Protein AF-0000000067002263 (afdb_homodimer)

Foldseek 3Di:
DDKWKFADDVRQWIKIFDDPDLAWEWEQDPVQCVLVVDRTFTKDKDWPVRMGTDGHAWDWDWDQDPVRFIKIFTAHPPRGHTQWIDTCVVPDGMIMGGLVRTPPSVVRAFHQEYACCCNRDPVDDDRHPYYYVHDDDD/DDKWKFADDVRQWIKIFDDPDLAWEWEQDPVQCVLVVDRTFTKDKDWPVRMGTDGHAWDWDWDQDPVRFIKIFTAHPPRGHTQWIDTCVVPDGMIMGGLVRTPPSVPRAFHQEYACCCNRDPVDDDRHPYYYVHDDDD

Secondary structure (DSSP, 8-state):
--EEEEE-SSSS-EEEEE-SSS--EEE--HHHHHHHSSS-EEEEEEEGGGEEEEES--EEEEEE-TTSSEEEEEE-TTT----EEEEGGG-SSEEEEEGGGBTTGGG--S-SEEESGGGS-TTS---SSEE-SSS---/--EEEEE-SSSS-EEEEE-SSS--EEE--HHHHHHHSSS-EEEEEEEGGGEEEEES--EEEEEE-TTSSEEEEEE-TTT----EEEEGGG-SSEEEEEGGGBTTGGG--S-SEEESGGGS-TTS---SSEE-SSS---

InterPro domains:
  IPR006913 CENP-V/GFA domain [PF04828] (4-118)
  IPR006913 CENP-V/GFA domain [PS51891] (4-117)
  IPR011057 Mss4-like superfamily [SSF51316] (2-129)

Structure (mmCIF, N/CA/C/O backbone):
data_AF-0000000067002263-model_v1
#
loop_
_entity.id
_entity.type
_entity.pdbx_description
1 polymer 'DUF636 domain protein'
#
loop_
_atom_site.group_PDB
_atom_site.id
_atom_site.type_symbol
_atom_site.label_atom_id
_atom_site.label_alt_id
_atom_site.label_comp_id
_atom_site.label_asym_id
_atom_site.label_entity_id
_atom_site.label_seq_id
_atom_site.pdbx_PDB_ins_code
_atom_site.Cartn_x
_atom_site.Cartn_y
_atom_site.Cartn_z
_atom_site.occupancy
_atom_site.B_iso_or_equiv
_atom_site.auth_seq_id
_atom_site.auth_comp_id
_atom_site.auth_asym_id
_atom_site.auth_atom_id
_atom_site.pdbx_PDB_model_num
ATOM 1 N N . MET A 1 1 ? -2.715 -28.016 -1.078 1 88.12 1 MET A N 1
ATOM 2 C CA . MET A 1 1 ? -2.369 -26.641 -0.708 1 88.12 1 MET A CA 1
ATOM 3 C C . MET A 1 1 ? -3.533 -25.953 0.004 1 88.12 1 MET A C 1
ATOM 5 O O . MET A 1 1 ? -4.684 -26.078 -0.418 1 88.12 1 MET A O 1
ATOM 9 N N . PRO A 1 2 ? -3.232 -25.297 1.109 1 93 2 PRO A N 1
ATOM 10 C CA . PRO A 1 2 ? -4.348 -24.641 1.808 1 93 2 PRO A CA 1
ATOM 11 C C . PRO A 1 2 ? -5 -23.531 0.983 1 93 2 PRO A C 1
ATOM 13 O O . PRO A 1 2 ? -4.316 -22.844 0.231 1 93 2 PRO A O 1
ATOM 16 N N . GLU A 1 3 ? -6.266 -23.5 1.069 1 98.06 3 GLU A N 1
ATOM 17 C CA . GLU A 1 3 ? -7.035 -22.453 0.419 1 98.06 3 GLU A CA 1
ATOM 18 C C . GLU A 1 3 ? -7.355 -21.328 1.395 1 98.06 3 GLU A C 1
ATOM 20 O O . GLU A 1 3 ? -7.832 -21.578 2.506 1 98.06 3 GLU A O 1
ATOM 25 N N . TYR A 1 4 ? -7.098 -20.109 0.998 1 98.75 4 TYR A N 1
ATOM 26 C CA . TYR A 1 4 ? -7.371 -18.922 1.806 1 98.75 4 TYR A CA 1
ATOM 27 C C . TYR A 1 4 ? -8.414 -18.047 1.139 1 98.75 4 TYR A C 1
ATOM 29 O O . TYR A 1 4 ? -8.5 -17.984 -0.09 1 98.75 4 TYR A O 1
ATOM 37 N N . LYS A 1 5 ? -9.219 -17.406 1.963 1 98.81 5 LYS A N 1
ATOM 38 C CA . LYS A 1 5 ? -10.172 -16.406 1.494 1 98.81 5 LYS A CA 1
ATOM 39 C C . LYS A 1 5 ? -9.57 -15 1.552 1 98.81 5 LYS A C 1
ATOM 41 O O . LYS A 1 5 ? -8.781 -14.695 2.443 1 98.81 5 LYS A O 1
ATOM 46 N N . GLY A 1 6 ? -9.938 -14.203 0.517 1 98.81 6 GLY A N 1
ATOM 47 C CA . GLY A 1 6 ? -9.555 -12.805 0.502 1 98.81 6 GLY A CA 1
ATOM 48 C C . GLY A 1 6 ? -10.703 -11.883 0.126 1 98.81 6 GLY A C 1
ATOM 49 O O . GLY A 1 6 ? -11.703 -12.32 -0.444 1 98.81 6 GLY A O 1
ATOM 50 N N . HIS A 1 7 ? -10.617 -10.672 0.495 1 98.62 7 HIS A N 1
ATOM 51 C CA . HIS A 1 7 ? -11.57 -9.641 0.115 1 98.62 7 HIS A CA 1
ATOM 52 C C . HIS A 1 7 ? -10.906 -8.266 0.04 1 98.62 7 HIS A C 1
ATOM 54 O O . HIS A 1 7 ? -9.914 -8.016 0.734 1 98.62 7 HIS A O 1
ATOM 60 N N . CYS A 1 8 ? -11.469 -7.402 -0.845 1 98.75 8 CYS A N 1
ATOM 61 C CA . CYS A 1 8 ? -10.984 -6.027 -0.891 1 98.75 8 CYS A CA 1
ATOM 62 C C . CYS A 1 8 ? -11.531 -5.223 0.285 1 98.75 8 CYS A C 1
ATOM 64 O O . CYS A 1 8 ? -12.258 -5.754 1.122 1 98.75 8 CYS A O 1
ATOM 66 N N . HIS A 1 9 ? -11.164 -3.992 0.4 1 98.5 9 HIS A N 1
ATOM 67 C CA . HIS A 1 9 ? -11.547 -3.205 1.568 1 98.5 9 HIS A CA 1
ATOM 68 C C . HIS A 1 9 ? -13.039 -2.922 1.583 1 98.5 9 HIS A C 1
ATOM 70 O O . HIS A 1 9 ? -13.68 -2.973 2.639 1 98.5 9 HIS A O 1
ATOM 76 N N . CYS A 1 10 ? -13.641 -2.574 0.431 1 98.38 10 CYS A N 1
ATOM 77 C CA . CYS A 1 10 ? -15.039 -2.158 0.383 1 98.38 10 CYS A CA 1
ATOM 78 C C . CYS A 1 10 ? -15.969 -3.367 0.351 1 98.38 10 CYS A C 1
ATOM 80 O O . CYS A 1 10 ? -17.188 -3.225 0.469 1 98.38 10 CYS A O 1
ATOM 82 N N . GLY A 1 11 ? -15.391 -4.512 0.117 1 97.94 11 GLY A N 1
ATOM 83 C CA . GLY A 1 11 ? -16.188 -5.73 0.147 1 97.94 11 GLY A CA 1
ATOM 84 C C . GLY A 1 11 ? -16.781 -6.094 -1.202 1 97.94 11 GLY A C 1
ATOM 85 O O . GLY A 1 11 ? -17.391 -7.152 -1.354 1 97.94 11 GLY A O 1
ATOM 86 N N . GLN A 1 12 ? -16.531 -5.34 -2.221 1 98.12 12 GLN A N 1
ATOM 87 C CA . GLN A 1 12 ? -17.109 -5.578 -3.535 1 98.12 12 GLN A CA 1
ATOM 88 C C . GLN A 1 12 ? -16.438 -6.754 -4.234 1 98.12 12 GLN A C 1
ATOM 90 O O . GLN A 1 12 ? -17.016 -7.367 -5.129 1 98.12 12 GLN A O 1
ATOM 95 N N . THR A 1 13 ? -15.242 -7.039 -3.902 1 98.56 13 THR A N 1
ATOM 96 C CA . THR A 1 13 ? -14.484 -8.125 -4.52 1 98.56 13 THR A CA 1
ATOM 97 C C . THR A 1 13 ? -14.047 -9.141 -3.469 1 98.56 13 THR A C 1
ATOM 99 O O . THR A 1 13 ? -13.5 -8.766 -2.426 1 98.56 13 THR A O 1
ATOM 102 N N . THR A 1 14 ? -14.352 -10.414 -3.691 1 98.81 14 THR A N 1
ATOM 103 C CA . THR A 1 14 ? -13.852 -11.516 -2.873 1 98.81 14 THR A CA 1
ATOM 104 C C . THR A 1 14 ? -13.234 -12.602 -3.748 1 98.81 14 THR A C 1
ATOM 106 O O . THR A 1 14 ? -13.586 -12.734 -4.926 1 98.81 14 THR A O 1
ATOM 109 N N . TRP A 1 15 ? -12.281 -13.352 -3.188 1 98.94 15 TRP A N 1
ATOM 110 C CA . TRP A 1 15 ? -11.586 -14.406 -3.926 1 98.94 15 TRP A CA 1
ATOM 111 C C . TRP A 1 15 ? -11.086 -15.492 -2.98 1 98.94 15 TRP A C 1
ATOM 113 O O . TRP A 1 15 ? -11.125 -15.328 -1.76 1 98.94 15 TRP A O 1
ATOM 123 N N . THR A 1 16 ? -10.719 -16.594 -3.547 1 98.88 16 THR A N 1
ATOM 124 C CA . THR A 1 16 ? -9.945 -17.641 -2.871 1 98.88 16 THR A CA 1
ATOM 125 C C . THR A 1 16 ? -8.633 -17.906 -3.605 1 98.88 16 THR A C 1
ATOM 127 O O . THR A 1 16 ? -8.523 -17.641 -4.805 1 98.88 16 THR A O 1
ATOM 130 N N . ALA A 1 17 ? -7.684 -18.328 -2.873 1 98.88 17 ALA A N 1
ATOM 131 C CA . ALA A 1 17 ? -6.379 -18.672 -3.434 1 98.88 17 ALA A CA 1
ATOM 132 C C . ALA A 1 17 ? -5.762 -19.859 -2.701 1 98.88 17 ALA A C 1
ATOM 134 O O . ALA A 1 17 ? -5.828 -19.938 -1.474 1 98.88 17 ALA A O 1
ATOM 135 N N . GLU A 1 18 ? -5.223 -20.75 -3.486 1 98.75 18 GLU A N 1
ATOM 136 C CA . GLU A 1 18 ? -4.41 -21.812 -2.912 1 98.75 18 GLU A CA 1
ATOM 137 C C . GLU A 1 18 ? -2.951 -21.391 -2.775 1 98.75 18 GLU A C 1
ATOM 139 O O . GLU A 1 18 ? -2.322 -20.984 -3.754 1 98.75 18 GLU A O 1
ATOM 144 N N . ILE A 1 19 ? -2.391 -21.469 -1.609 1 98.25 19 ILE A N 1
ATOM 145 C CA . ILE A 1 19 ? -1.081 -20.922 -1.281 1 98.25 19 ILE A CA 1
ATOM 146 C C . ILE A 1 19 ? -0.099 -22.062 -1.007 1 98.25 19 ILE A C 1
ATOM 148 O O . ILE A 1 19 ? -0.323 -22.875 -0.115 1 98.25 19 ILE A O 1
ATOM 152 N N . PRO A 1 20 ? 1.005 -22.109 -1.712 1 95.88 20 PRO A N 1
ATOM 153 C CA . PRO A 1 20 ? 1.943 -23.219 -1.549 1 95.88 20 PRO A CA 1
ATOM 154 C C . PRO A 1 20 ? 2.652 -23.203 -0.196 1 95.88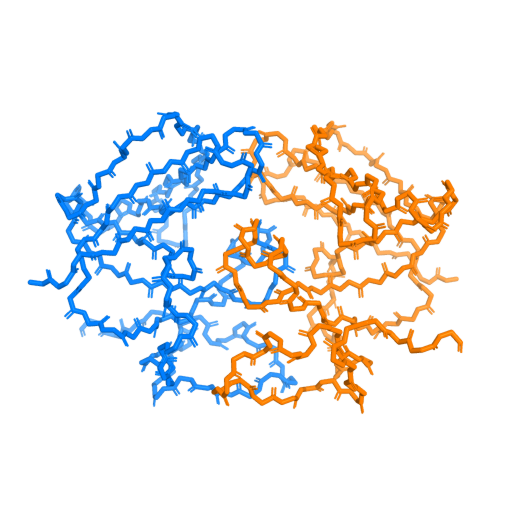 20 PRO A C 1
ATOM 156 O O . PRO A 1 20 ? 2.908 -24.266 0.386 1 95.88 20 PRO A O 1
ATOM 159 N N . GLU A 1 21 ? 3.025 -22.047 0.268 1 95.94 21 GLU A N 1
ATOM 160 C CA . GLU A 1 21 ? 3.727 -21.859 1.536 1 95.94 21 GLU A CA 1
ATOM 161 C C . GLU A 1 21 ? 3.189 -20.656 2.293 1 95.94 21 GLU A C 1
ATOM 163 O O . GLU A 1 21 ? 3.037 -19.562 1.72 1 95.94 21 GLU A O 1
ATOM 168 N N . GLU A 1 22 ? 2.953 -20.859 3.604 1 97.31 22 GLU A N 1
ATOM 169 C CA . GLU A 1 22 ? 2.455 -19.766 4.426 1 97.31 22 GLU A CA 1
ATOM 170 C C . GLU A 1 22 ? 3.58 -18.812 4.809 1 97.31 22 GLU A C 1
ATOM 172 O O . GLU A 1 22 ? 3.898 -18.656 5.992 1 97.31 22 GLU A O 1
ATOM 177 N N . LYS A 1 23 ? 4.121 -18.141 3.828 1 97.88 23 LYS A N 1
ATOM 178 C CA . LYS A 1 23 ? 5.16 -17.125 3.971 1 97.88 23 LYS A CA 1
ATOM 179 C C . LYS A 1 23 ? 4.938 -15.969 3.002 1 97.88 23 LYS A C 1
ATOM 181 O O . LYS A 1 23 ? 4.352 -16.156 1.933 1 97.88 23 LYS A O 1
ATOM 186 N N . HIS A 1 24 ? 5.457 -14.875 3.422 1 98.56 24 HIS A N 1
ATOM 187 C CA . HIS A 1 24 ? 5.41 -13.695 2.564 1 98.56 24 HIS A CA 1
ATOM 188 C C . HIS A 1 24 ? 6.742 -13.477 1.857 1 98.56 24 HIS A C 1
ATOM 190 O O . HIS A 1 24 ? 7.797 -13.859 2.375 1 98.56 24 HIS A O 1
ATOM 196 N N . ILE A 1 25 ? 6.691 -12.938 0.718 1 98.56 25 ILE A N 1
ATOM 197 C CA . ILE A 1 25 ? 7.809 -12.266 0.064 1 98.56 25 ILE A CA 1
ATOM 198 C C . ILE A 1 25 ? 7.547 -10.758 0.012 1 98.56 25 ILE A C 1
ATOM 200 O O . ILE A 1 25 ? 6.527 -10.32 -0.524 1 98.56 25 ILE A O 1
ATOM 204 N N . LEU A 1 26 ? 8.469 -9.945 0.594 1 98.81 26 LEU A N 1
ATOM 205 C CA . LEU A 1 26 ? 8.312 -8.492 0.571 1 98.81 26 LEU A CA 1
ATOM 206 C C . LEU A 1 26 ? 8.922 -7.902 -0.695 1 98.81 26 LEU A C 1
ATOM 208 O O . LEU A 1 26 ? 10.07 -8.203 -1.038 1 98.81 26 LEU A O 1
ATOM 212 N N . CYS A 1 27 ? 8.188 -7.113 -1.385 1 98.69 27 CYS A N 1
ATOM 213 C CA . CYS A 1 27 ? 8.711 -6.402 -2.545 1 98.69 27 CYS A CA 1
ATOM 214 C C . CYS A 1 27 ? 8.828 -4.91 -2.264 1 98.69 27 CYS A C 1
ATOM 216 O O . CYS A 1 27 ? 7.832 -4.246 -1.977 1 98.69 27 CYS A O 1
ATOM 218 N N . HIS A 1 28 ? 10 -4.328 -2.441 1 98.44 28 HIS A N 1
ATOM 219 C CA . HIS A 1 28 ? 10.289 -2.93 -2.137 1 98.44 28 HIS A CA 1
ATOM 220 C C . HIS A 1 28 ? 10.375 -2.096 -3.41 1 98.44 28 HIS A C 1
ATOM 222 O O . HIS A 1 28 ? 10.859 -0.961 -3.385 1 98.44 28 HIS A O 1
ATOM 228 N N . CYS A 1 29 ? 9.922 -2.588 -4.539 1 97.56 29 CYS A N 1
ATOM 229 C CA . CYS A 1 29 ? 10.117 -1.848 -5.781 1 97.56 29 CYS A CA 1
ATOM 230 C C . CYS A 1 29 ? 9.281 -0.571 -5.789 1 97.56 29 CYS A C 1
ATOM 232 O O . CYS A 1 29 ? 8.352 -0.425 -4.992 1 97.56 29 CYS A O 1
ATOM 234 N N . GLY A 1 30 ? 9.602 0.335 -6.684 1 96.81 30 GLY A N 1
ATOM 235 C CA . GLY A 1 30 ? 8.938 1.622 -6.773 1 96.81 30 GLY A CA 1
ATOM 236 C C . GLY A 1 30 ? 7.453 1.503 -7.07 1 96.81 30 GLY A C 1
ATOM 237 O O . GLY A 1 30 ? 6.641 2.242 -6.508 1 96.81 30 GLY A O 1
ATOM 238 N N . ALA A 1 31 ? 7.082 0.617 -7.957 1 97.5 31 ALA A N 1
ATOM 239 C CA . ALA A 1 31 ? 5.672 0.45 -8.305 1 97.5 31 ALA A CA 1
ATOM 240 C C . ALA A 1 31 ? 4.848 0.054 -7.086 1 97.5 31 ALA A C 1
ATOM 242 O O . ALA A 1 31 ? 3.793 0.638 -6.828 1 97.5 31 ALA A O 1
ATOM 243 N N . CYS A 1 32 ? 5.348 -0.931 -6.316 1 97.94 32 CYS A N 1
ATOM 244 C CA . CYS A 1 32 ? 4.641 -1.383 -5.121 1 97.94 32 CYS A CA 1
ATOM 245 C C . CYS A 1 32 ? 4.496 -0.25 -4.113 1 97.94 32 CYS A C 1
ATOM 247 O O . CYS A 1 32 ? 3.447 -0.102 -3.484 1 97.94 32 CYS A O 1
ATOM 249 N N . LYS A 1 33 ? 5.535 0.55 -4.016 1 98.19 33 LYS A N 1
ATOM 250 C CA . LYS A 1 33 ? 5.508 1.661 -3.068 1 98.19 33 LYS A CA 1
ATOM 251 C C . LYS A 1 33 ? 4.527 2.74 -3.512 1 98.19 33 LYS A C 1
ATOM 253 O O . LYS A 1 33 ? 3.689 3.188 -2.725 1 98.19 33 LYS A O 1
ATOM 258 N N . LEU A 1 34 ? 4.574 3.113 -4.762 1 98.25 34 LEU A N 1
ATOM 259 C CA . LEU A 1 34 ? 3.74 4.203 -5.258 1 98.25 34 LEU A CA 1
ATOM 260 C C . LEU A 1 34 ? 2.271 3.793 -5.293 1 98.25 34 LEU A C 1
ATOM 262 O O . LEU A 1 34 ? 1.391 4.605 -5 1 98.25 34 LEU A O 1
ATOM 266 N N . GLN A 1 35 ? 2.01 2.588 -5.645 1 98.31 35 GLN A N 1
ATOM 267 C CA . GLN A 1 35 ? 0.623 2.139 -5.723 1 98.31 35 GLN A CA 1
ATOM 268 C C . GLN A 1 35 ? 0.067 1.838 -4.332 1 98.31 35 GLN A C 1
ATOM 270 O O . GLN A 1 35 ? -1.118 2.057 -4.07 1 98.31 35 GLN A O 1
ATOM 275 N N . GLY A 1 36 ? 0.87 1.41 -3.439 1 98.12 36 GLY A N 1
ATOM 276 C CA . GLY A 1 36 ? 0.392 0.935 -2.15 1 98.12 36 GLY A CA 1
ATOM 277 C C . GLY A 1 36 ? 0.473 1.985 -1.06 1 98.12 36 GLY A C 1
ATOM 278 O O . GLY A 1 36 ? -0.191 1.868 -0.027 1 98.12 36 GLY A O 1
ATOM 279 N N . GLY A 1 37 ? 1.411 2.98 -1.207 1 98.38 37 GLY A N 1
ATOM 280 C CA . GLY A 1 37 ? 1.574 4.027 -0.211 1 98.38 37 GLY A CA 1
ATOM 281 C C . GLY A 1 37 ? 2.445 3.607 0.958 1 98.38 37 GLY A C 1
ATOM 282 O O . GLY A 1 37 ? 2.49 4.293 1.982 1 98.38 37 GLY A O 1
ATOM 283 N N . GLY A 1 38 ? 3.006 2.465 0.917 1 98.38 38 GLY A N 1
ATOM 284 C CA . GLY A 1 38 ? 3.891 1.938 1.943 1 98.38 38 GLY A CA 1
ATOM 285 C C . GLY A 1 38 ? 5.301 1.684 1.442 1 98.38 38 GLY A C 1
ATOM 286 O O . GLY A 1 38 ? 5.723 2.266 0.442 1 98.38 38 GLY A O 1
ATOM 287 N N . GLU A 1 39 ? 6.062 0.909 2.197 1 98.38 39 GLU A N 1
ATOM 288 C CA . GLU A 1 39 ? 7.457 0.691 1.822 1 98.38 39 GLU A CA 1
ATOM 289 C C . GLU A 1 39 ? 7.645 -0.669 1.156 1 98.38 39 GLU A C 1
ATOM 291 O O . GLU A 1 39 ? 8.734 -0.982 0.665 1 98.38 39 GLU A O 1
ATOM 296 N N . PHE A 1 40 ? 6.645 -1.499 1.256 1 98.69 40 PHE A N 1
ATOM 297 C CA . PHE A 1 40 ? 6.672 -2.793 0.585 1 98.69 40 PHE A CA 1
ATOM 298 C C . PHE A 1 40 ? 5.273 -3.395 0.516 1 98.69 40 PHE A C 1
ATOM 300 O O . PHE A 1 40 ? 4.359 -2.936 1.204 1 98.69 40 PHE A O 1
ATOM 307 N N . THR A 1 41 ? 5.082 -4.406 -0.347 1 98.75 41 THR A N 1
ATOM 308 C CA . THR A 1 41 ? 3.898 -5.258 -0.375 1 98.75 41 THR A CA 1
ATOM 309 C C . THR A 1 41 ? 4.246 -6.684 0.049 1 98.75 41 THR A C 1
ATOM 311 O O . THR A 1 41 ? 5.422 -7.059 0.078 1 98.75 41 THR A O 1
ATOM 314 N N . LEU A 1 42 ? 3.281 -7.434 0.467 1 98.81 42 LEU A N 1
ATOM 315 C CA . LEU A 1 42 ? 3.393 -8.844 0.809 1 98.81 42 LEU A CA 1
ATOM 316 C C . LEU A 1 42 ? 2.881 -9.727 -0.33 1 98.81 42 LEU A C 1
ATOM 318 O O . LEU A 1 42 ? 1.732 -9.586 -0.757 1 98.81 42 LEU A O 1
ATOM 322 N N . ASN A 1 43 ? 3.691 -10.711 -0.754 1 98.69 43 ASN A N 1
ATOM 323 C CA . ASN A 1 43 ? 3.377 -11.367 -2.018 1 98.69 43 ASN A CA 1
ATOM 324 C C . ASN A 1 43 ? 3.785 -12.844 -2.002 1 98.69 43 ASN A C 1
ATOM 326 O O . ASN A 1 43 ? 4.555 -13.266 -1.139 1 98.69 43 ASN A O 1
ATOM 330 N N . GLN A 1 44 ? 3.303 -13.594 -2.979 1 98.38 44 GLN A N 1
ATOM 331 C CA . GLN A 1 44 ? 3.785 -14.891 -3.445 1 98.38 44 GLN A CA 1
ATOM 332 C C . GLN A 1 44 ? 3.484 -15.086 -4.93 1 98.38 44 GLN A C 1
ATOM 334 O O . GLN A 1 44 ? 2.512 -14.531 -5.449 1 98.38 44 GLN A O 1
ATOM 339 N N . ILE A 1 45 ? 4.379 -15.758 -5.574 1 98.19 45 ILE A N 1
ATOM 340 C CA . ILE A 1 45 ? 4.082 -16.25 -6.914 1 98.19 45 ILE A CA 1
ATOM 341 C C . ILE A 1 45 ? 3.289 -17.547 -6.82 1 98.19 45 ILE A C 1
ATOM 343 O O . ILE A 1 45 ? 3.688 -18.484 -6.109 1 98.19 45 ILE A O 1
ATOM 347 N N . ILE A 1 46 ? 2.145 -17.625 -7.52 1 98.5 46 ILE A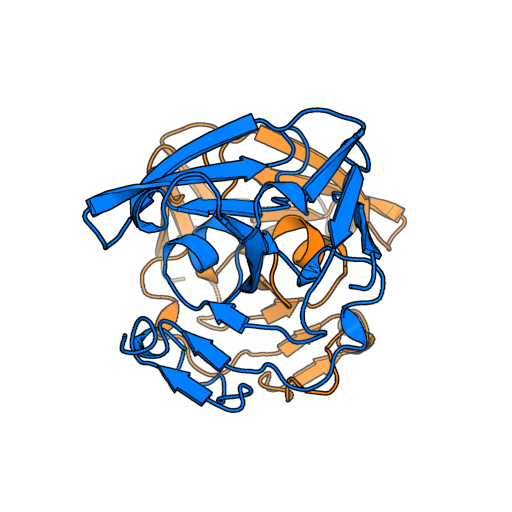 N 1
ATOM 348 C CA . ILE A 1 46 ? 1.344 -18.844 -7.547 1 98.5 46 ILE A CA 1
ATOM 349 C C . ILE A 1 46 ? 0.881 -19.125 -8.977 1 98.5 46 ILE A C 1
ATOM 351 O O . ILE A 1 46 ? 0.85 -18.219 -9.812 1 98.5 46 ILE A O 1
ATOM 355 N N . PRO A 1 47 ? 0.545 -20.406 -9.242 1 98.31 47 PRO A N 1
ATOM 356 C CA . PRO A 1 47 ? -0.149 -20.641 -10.516 1 98.31 47 PRO A CA 1
ATOM 357 C C . PRO A 1 47 ? -1.434 -19.828 -10.648 1 98.31 47 PRO A C 1
ATOM 359 O O . PRO A 1 47 ? -2.189 -19.688 -9.68 1 98.31 47 PRO A O 1
ATOM 362 N N . LYS A 1 48 ? -1.655 -19.281 -11.836 1 98.44 48 LYS A N 1
ATOM 363 C CA . LYS A 1 48 ? -2.875 -18.531 -12.102 1 98.44 48 LYS A CA 1
ATOM 364 C C . LYS A 1 48 ? -4.117 -19.344 -11.781 1 98.44 48 LYS A C 1
ATOM 366 O O . LYS A 1 48 ? -5.121 -18.812 -11.305 1 98.44 48 LYS A O 1
ATOM 371 N N . SER A 1 49 ? -4.086 -20.641 -11.945 1 98.38 49 SER A N 1
ATOM 372 C CA . SER A 1 49 ? -5.211 -21.547 -11.727 1 98.38 49 SER A CA 1
ATOM 373 C C . SER A 1 49 ? -5.551 -21.656 -10.242 1 98.38 49 SER A C 1
ATOM 375 O O . SER A 1 49 ? -6.613 -22.156 -9.883 1 98.38 49 SER A O 1
ATOM 377 N N . ASN A 1 50 ? -4.648 -21.188 -9.344 1 98.75 50 ASN A N 1
ATOM 378 C CA . ASN A 1 50 ? -4.863 -21.266 -7.906 1 98.75 50 ASN A CA 1
ATOM 379 C C . ASN A 1 50 ? -5.699 -20.078 -7.406 1 98.75 50 ASN A C 1
ATOM 381 O O . ASN A 1 50 ? -6.09 -20.047 -6.238 1 98.75 50 ASN A O 1
ATOM 385 N N . PHE A 1 51 ? -5.949 -19.125 -8.234 1 98.88 51 PHE A N 1
ATOM 386 C CA . PHE A 1 51 ? -6.723 -17.938 -7.871 1 98.88 51 PHE A CA 1
ATOM 387 C C . PHE A 1 51 ? -8.133 -18.016 -8.453 1 98.88 51 PHE A C 1
ATOM 389 O O . PHE A 1 51 ? -8.305 -18.297 -9.633 1 98.88 51 PHE A O 1
ATOM 396 N N . 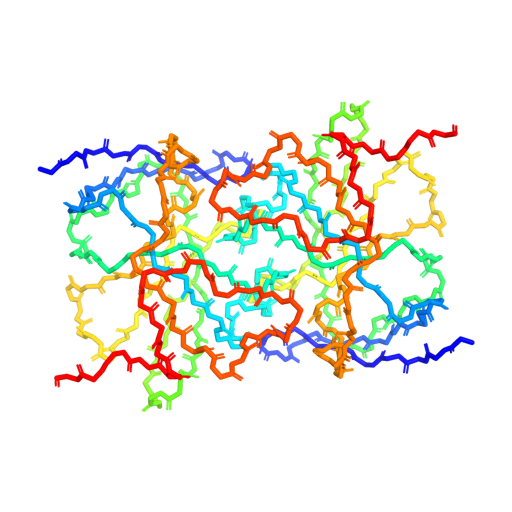HIS A 1 52 ? -9.086 -17.719 -7.629 1 98.81 52 HIS A N 1
ATOM 397 C CA . HIS A 1 52 ? -10.477 -17.719 -8.062 1 98.81 52 HIS A CA 1
ATOM 398 C C . HIS A 1 52 ? -11.219 -16.484 -7.555 1 98.81 52 HIS A C 1
ATOM 400 O O . HIS A 1 52 ? -11.453 -16.344 -6.352 1 98.81 52 HIS A O 1
ATOM 406 N N . LEU A 1 53 ? -11.555 -15.586 -8.445 1 98.75 53 LEU A N 1
ATOM 407 C CA . LEU A 1 53 ? -12.438 -14.477 -8.102 1 98.75 53 LEU A CA 1
ATOM 408 C C . LEU A 1 53 ? -13.852 -14.969 -7.82 1 98.75 53 LEU A C 1
ATOM 410 O O . LEU A 1 53 ? -14.5 -15.547 -8.703 1 98.75 53 LEU A O 1
ATOM 414 N N . THR A 1 54 ? -14.32 -14.758 -6.625 1 98.75 54 THR A N 1
ATOM 415 C CA . THR A 1 54 ? -15.594 -15.359 -6.238 1 98.75 54 THR A CA 1
ATOM 416 C C . THR A 1 54 ? -16.719 -14.32 -6.277 1 98.75 54 THR A C 1
ATOM 418 O O . THR A 1 54 ? -17.891 -14.68 -6.297 1 98.75 54 THR A O 1
ATOM 421 N N . LYS A 1 55 ? -16.422 -13.062 -6.188 1 98.56 55 LYS A N 1
ATOM 422 C CA . LYS A 1 55 ? -17.391 -11.969 -6.266 1 98.56 55 LYS A CA 1
ATOM 423 C C . LYS A 1 55 ? -16.75 -10.719 -6.863 1 98.56 55 LYS A C 1
ATOM 425 O O . LYS A 1 55 ? -15.602 -10.398 -6.566 1 98.56 55 LYS A O 1
ATOM 430 N N . GLY A 1 56 ? -17.562 -9.953 -7.656 1 98.25 56 GLY A N 1
ATOM 431 C CA . GLY A 1 56 ? -17.156 -8.648 -8.141 1 98.25 56 GLY A CA 1
ATOM 432 C C . GLY A 1 56 ? -16.328 -8.711 -9.406 1 98.25 56 GLY A C 1
ATOM 433 O O . GLY A 1 56 ? -16.281 -9.742 -10.07 1 98.25 56 GLY A O 1
ATOM 434 N N . ASP A 1 57 ? -15.812 -7.508 -9.758 1 97.56 57 ASP A N 1
ATOM 435 C CA . ASP A 1 57 ? -14.945 -7.328 -10.93 1 97.56 57 ASP A CA 1
ATOM 436 C C . ASP A 1 57 ? -13.664 -6.59 -10.555 1 97.56 57 ASP A C 1
ATOM 438 O O . ASP A 1 57 ? -13.617 -5.902 -9.523 1 97.56 57 ASP A O 1
ATOM 442 N N . LEU A 1 58 ? -12.688 -6.859 -11.359 1 98.62 58 LEU A N 1
ATOM 443 C CA . LEU A 1 58 ? -11.422 -6.148 -11.195 1 98.62 58 LEU A CA 1
ATOM 444 C C . LEU A 1 58 ? -11.117 -5.289 -12.414 1 98.62 58 LEU A C 1
ATOM 446 O O . LEU A 1 58 ? -11.359 -5.711 -13.547 1 98.62 58 LEU A O 1
ATOM 450 N N . LYS A 1 59 ? -10.719 -4.121 -12.156 1 98.56 59 LYS A N 1
ATOM 451 C CA . LYS A 1 59 ? -10.148 -3.322 -13.234 1 98.56 59 LYS A CA 1
ATOM 452 C C . LYS A 1 59 ? -8.664 -3.621 -13.406 1 98.56 59 LYS A C 1
ATOM 454 O O . LYS A 1 59 ? -8.016 -4.125 -12.492 1 98.56 59 LYS A O 1
ATOM 459 N N . VAL A 1 60 ? -8.156 -3.287 -14.594 1 98.69 60 VAL A N 1
ATOM 460 C CA . VAL A 1 60 ? -6.754 -3.572 -14.875 1 98.69 60 VAL A CA 1
ATOM 461 C C . VAL A 1 60 ? -6.008 -2.268 -15.148 1 98.69 60 VAL A C 1
ATOM 463 O O . VAL A 1 60 ? -6.508 -1.397 -15.867 1 98.69 60 VAL A O 1
ATOM 466 N N . TYR A 1 61 ? -4.945 -2.039 -14.523 1 98.69 61 TYR A N 1
ATOM 467 C CA . TYR A 1 61 ? -3.934 -1.042 -14.852 1 98.69 61 TYR A CA 1
ATOM 468 C C . TYR A 1 61 ? -2.652 -1.707 -15.336 1 98.69 61 TYR A C 1
ATOM 470 O O . TYR A 1 61 ? -2.082 -2.557 -14.648 1 98.69 61 TYR A O 1
ATOM 478 N N . THR A 1 62 ? -2.203 -1.295 -16.531 1 98.62 62 THR A N 1
ATOM 479 C CA . THR A 1 62 ? -1.047 -1.928 -17.156 1 98.62 62 THR A CA 1
ATOM 480 C C . THR A 1 62 ? 0.106 -0.937 -17.281 1 98.62 62 THR A C 1
ATOM 482 O O . THR A 1 62 ? -0.103 0.222 -17.656 1 98.62 62 THR A O 1
ATOM 485 N N . TYR A 1 63 ? 1.298 -1.383 -16.969 1 98.12 63 TYR A N 1
ATOM 486 C CA . TYR A 1 63 ? 2.504 -0.584 -17.156 1 98.12 63 TYR A CA 1
ATOM 487 C C . TYR A 1 63 ? 3.68 -1.46 -17.578 1 98.12 63 TYR A C 1
ATOM 489 O O . TYR A 1 63 ? 3.568 -2.688 -17.594 1 98.12 63 TYR A O 1
ATOM 497 N N . LYS A 1 64 ? 4.824 -0.82 -18 1 96.5 64 LYS A N 1
ATOM 498 C CA . LYS A 1 64 ? 6.051 -1.547 -18.312 1 96.5 64 LYS A CA 1
ATOM 499 C C . LYS A 1 64 ? 6.926 -1.702 -17.062 1 96.5 64 LYS A C 1
ATOM 501 O O . LYS A 1 64 ? 7.281 -0.712 -16.422 1 96.5 64 LYS A O 1
ATOM 506 N N . GLY A 1 65 ? 7.227 -2.939 -16.719 1 92.31 65 GLY A N 1
ATOM 507 C CA . GLY A 1 65 ? 8.102 -3.203 -15.594 1 92.31 65 GLY A CA 1
ATOM 508 C C . GLY A 1 65 ? 9.57 -3.008 -15.914 1 92.31 65 GLY A C 1
ATOM 509 O O . GLY A 1 65 ? 9.922 -2.609 -17.031 1 92.31 65 GLY A O 1
ATOM 510 N N . ASP A 1 66 ? 10.422 -3.258 -14.977 1 84 66 ASP A N 1
ATOM 511 C CA . ASP A 1 66 ? 11.859 -3.084 -15.117 1 84 66 ASP A CA 1
ATOM 512 C C . ASP A 1 66 ? 12.422 -4.012 -16.203 1 84 66 ASP A C 1
ATOM 514 O O . ASP A 1 66 ? 13.453 -3.713 -16.797 1 84 66 ASP A O 1
ATOM 518 N N . SER A 1 67 ? 11.766 -5.133 -16.375 1 83.62 67 SER A N 1
ATOM 519 C CA . SER A 1 67 ? 12.188 -6.098 -17.391 1 83.62 67 SER A CA 1
ATOM 520 C C . SER A 1 67 ? 11.93 -5.574 -18.797 1 83.62 67 SER A C 1
ATOM 522 O O . SER A 1 67 ? 12.43 -6.133 -19.766 1 83.62 67 SER A O 1
ATOM 524 N N . GLY A 1 68 ? 11.148 -4.535 -18.844 1 89.62 68 GLY A N 1
ATOM 525 C CA . GLY A 1 68 ? 10.688 -4.074 -20.141 1 89.62 68 GLY A CA 1
ATOM 526 C C . GLY A 1 68 ? 9.383 -4.727 -20.578 1 89.62 68 GLY A C 1
ATOM 527 O O . GLY A 1 68 ? 8.75 -4.285 -21.547 1 89.62 68 GLY A O 1
ATOM 528 N N . ASN A 1 69 ? 8.977 -5.797 -19.891 1 93.5 69 ASN A N 1
ATOM 529 C CA . ASN A 1 69 ? 7.707 -6.457 -20.172 1 93.5 69 ASN A CA 1
ATOM 530 C C . ASN A 1 69 ? 6.551 -5.789 -19.422 1 93.5 69 ASN A C 1
ATOM 532 O O . ASN A 1 69 ? 6.77 -5.031 -18.484 1 93.5 69 ASN A O 1
ATOM 536 N N . THR A 1 70 ? 5.348 -6.156 -19.828 1 97.31 70 THR A N 1
ATOM 537 C CA . THR A 1 70 ? 4.164 -5.535 -19.25 1 97.31 70 THR A CA 1
ATOM 538 C C . THR A 1 70 ? 3.797 -6.207 -17.922 1 97.31 70 THR A C 1
ATOM 540 O O . THR A 1 70 ? 4.023 -7.406 -17.75 1 97.31 70 THR A O 1
ATOM 543 N N . VAL A 1 71 ? 3.297 -5.406 -17.031 1 98.31 71 VAL A N 1
ATOM 544 C CA . VAL A 1 71 ? 2.697 -5.832 -15.773 1 98.31 71 VAL A CA 1
ATOM 545 C C . VAL A 1 71 ? 1.243 -5.375 -15.711 1 98.31 71 VAL A C 1
ATOM 547 O O . VAL A 1 71 ? 0.95 -4.191 -15.898 1 98.31 71 VAL A O 1
ATOM 550 N N . ASP A 1 72 ? 0.329 -6.305 -15.547 1 98.75 72 ASP A N 1
ATOM 551 C CA . ASP A 1 72 ? -1.082 -5.992 -15.336 1 98.75 72 ASP A CA 1
ATOM 552 C C . ASP A 1 72 ? -1.439 -6.031 -13.852 1 98.75 72 ASP A C 1
ATOM 554 O O . ASP A 1 72 ? -1.348 -7.078 -13.211 1 98.75 72 ASP A O 1
ATOM 558 N N . CYS A 1 73 ? -1.818 -4.902 -13.328 1 98.75 73 CYS A N 1
ATOM 559 C CA . CYS A 1 73 ? -2.307 -4.832 -11.953 1 98.75 73 CYS A CA 1
ATOM 560 C C . CYS A 1 73 ? -3.828 -4.918 -11.914 1 98.75 73 CYS A C 1
ATOM 562 O O . CYS A 1 73 ? -4.516 -4.074 -12.484 1 98.75 73 CYS A O 1
ATOM 564 N N . PHE A 1 74 ? -4.324 -5.938 -11.258 1 98.88 74 PHE A N 1
ATOM 565 C CA . PHE A 1 74 ? -5.762 -6.113 -11.102 1 98.88 74 PHE A CA 1
ATOM 566 C C . PHE A 1 74 ? -6.23 -5.574 -9.75 1 98.88 74 PHE A C 1
ATOM 568 O O . PHE A 1 74 ? -5.707 -5.957 -8.703 1 98.88 74 PHE A O 1
ATOM 575 N N . MET A 1 75 ? -7.219 -4.672 -9.781 1 98.75 75 MET A N 1
ATOM 576 C CA . MET A 1 75 ? -7.594 -3.992 -8.547 1 98.75 75 MET A CA 1
ATOM 577 C C . MET A 1 75 ? -9.102 -3.766 -8.484 1 98.75 75 MET A C 1
ATOM 579 O O . MET A 1 75 ? -9.758 -3.672 -9.523 1 98.75 75 MET A O 1
ATOM 583 N N . CYS A 1 76 ? -9.672 -3.756 -7.297 1 98.75 76 CYS A N 1
ATOM 584 C CA . CYS A 1 76 ? -11.047 -3.311 -7.109 1 98.75 76 CYS A CA 1
ATOM 585 C C . CYS A 1 76 ? -11.242 -1.897 -7.648 1 98.75 76 CYS A C 1
ATOM 587 O O . CYS A 1 76 ? -10.5 -0.981 -7.277 1 98.75 76 CYS A O 1
ATOM 589 N N . PRO A 1 77 ? -12.242 -1.708 -8.523 1 98 77 PRO A N 1
ATOM 590 C CA . PRO A 1 77 ? -12.398 -0.374 -9.102 1 98 77 PRO A CA 1
ATOM 591 C C . PRO A 1 77 ? -12.883 0.658 -8.086 1 98 77 PRO A C 1
ATOM 593 O O . PRO A 1 77 ? -12.789 1.863 -8.336 1 98 77 PRO A O 1
ATOM 596 N N . ASN A 1 78 ? -13.367 0.189 -6.992 1 98.31 78 ASN A N 1
ATOM 597 C CA . ASN A 1 78 ? -13.922 1.115 -6.012 1 98.31 78 ASN A CA 1
ATOM 598 C C . ASN A 1 78 ? -12.891 1.499 -4.953 1 98.31 78 ASN A C 1
ATOM 600 O O . ASN A 1 78 ? -12.586 2.68 -4.781 1 98.31 78 ASN A O 1
ATOM 604 N N . CYS A 1 79 ? -12.281 0.571 -4.289 1 98.62 79 CYS A N 1
ATOM 605 C CA . CYS A 1 79 ? -11.445 0.908 -3.141 1 98.62 79 CYS A CA 1
ATOM 606 C C . CYS A 1 79 ? -9.969 0.798 -3.488 1 98.62 79 CYS A C 1
ATOM 608 O O . CYS A 1 79 ? -9.109 1.163 -2.684 1 98.62 79 CYS A O 1
ATOM 610 N N . GLY A 1 80 ? -9.648 0.287 -4.598 1 98.38 80 GLY A N 1
ATOM 611 C CA . GLY A 1 80 ? -8.273 0.283 -5.07 1 98.38 80 GLY A CA 1
ATOM 612 C C . GLY A 1 80 ? -7.477 -0.915 -4.586 1 98.38 80 GLY A C 1
ATOM 613 O O . GLY A 1 80 ? -6.348 -1.142 -5.031 1 98.38 80 GLY A O 1
ATOM 614 N N . SER A 1 81 ? -8.016 -1.737 -3.615 1 98.75 81 SER A N 1
ATOM 615 C CA . SER A 1 81 ? -7.324 -2.949 -3.189 1 98.75 81 SER A CA 1
ATOM 616 C C . SER A 1 81 ? -6.977 -3.834 -4.383 1 98.75 81 SER A C 1
ATOM 618 O O . SER A 1 81 ? -7.789 -4.008 -5.293 1 98.75 81 SER A O 1
ATOM 620 N N . SER A 1 82 ? -5.797 -4.359 -4.359 1 98.75 82 SER A N 1
ATOM 621 C CA . SER A 1 82 ? -5.305 -5.176 -5.465 1 98.75 82 SER A CA 1
ATOM 622 C C . SER A 1 82 ? -4.965 -6.59 -5 1 98.75 82 SER A C 1
ATOM 624 O O . SER A 1 82 ? -3.953 -6.801 -4.328 1 98.75 82 SER A O 1
ATOM 626 N N . PRO A 1 83 ? -5.777 -7.559 -5.391 1 98.81 83 PRO A N 1
ATOM 627 C CA . PRO A 1 83 ? -5.516 -8.93 -4.949 1 98.81 83 PRO A CA 1
ATOM 628 C C . PRO A 1 83 ? -4.273 -9.531 -5.598 1 98.81 83 PRO A C 1
ATOM 630 O O . PRO A 1 83 ? -3.66 -10.445 -5.035 1 98.81 83 PRO A O 1
ATOM 633 N N . TYR A 1 84 ? -3.957 -9.102 -6.824 1 98.81 84 TYR A N 1
ATOM 634 C CA . TYR A 1 84 ? -2.818 -9.711 -7.504 1 98.81 84 TYR A CA 1
ATOM 635 C C . TYR A 1 84 ? -2.408 -8.883 -8.719 1 98.81 84 TYR A C 1
ATOM 637 O O . TYR A 1 84 ? -3.117 -7.957 -9.117 1 98.81 84 TYR A O 1
ATOM 645 N N . HIS A 1 85 ? -1.264 -9.148 -9.211 1 98.69 85 HIS A N 1
ATOM 646 C CA . HIS A 1 85 ? -0.841 -8.664 -10.516 1 98.69 85 HIS A CA 1
ATOM 647 C C . HIS A 1 85 ? -0.19 -9.773 -11.336 1 98.69 85 HIS A C 1
ATOM 649 O O . HIS A 1 85 ? 0.141 -10.828 -10.805 1 98.69 85 HIS A O 1
ATOM 655 N N . HIS A 1 86 ? -0.188 -9.57 -12.656 1 98.56 86 HIS A N 1
ATOM 656 C CA . HIS A 1 86 ? 0.411 -10.5 -13.609 1 98.56 86 HIS A CA 1
ATOM 657 C C . HIS A 1 86 ? 1.612 -9.867 -14.305 1 98.56 86 HIS A C 1
ATOM 659 O O . HIS A 1 86 ? 1.471 -8.883 -15.031 1 98.56 86 HIS A O 1
ATOM 665 N N . GLN A 1 87 ? 2.758 -10.422 -14.031 1 97.44 87 GLN A N 1
ATOM 666 C CA . GLN A 1 87 ? 3.971 -10.055 -14.758 1 97.44 87 GLN A CA 1
ATOM 667 C C . GLN A 1 87 ? 4.172 -10.938 -15.977 1 97.44 87 GLN A C 1
ATOM 669 O O . GLN A 1 87 ? 4.5 -12.117 -15.852 1 97.44 87 GLN A O 1
ATOM 674 N N . HIS A 1 88 ? 4.121 -10.391 -17.094 1 96.81 88 HIS A N 1
ATOM 675 C CA . HIS A 1 88 ? 4.133 -11.18 -18.328 1 96.81 88 HIS A CA 1
ATOM 676 C C . HIS A 1 88 ? 5.48 -11.859 -18.531 1 96.81 88 HIS A C 1
ATOM 678 O O . HIS A 1 88 ? 5.562 -12.891 -19.203 1 96.81 88 HIS A O 1
ATOM 684 N N . VAL A 1 89 ? 6.559 -11.297 -17.938 1 94.5 89 VAL A N 1
ATOM 685 C CA . VAL A 1 89 ? 7.887 -11.891 -18.047 1 94.5 89 VAL A CA 1
ATOM 686 C C . VAL A 1 89 ? 7.875 -13.289 -17.438 1 94.5 89 VAL A C 1
ATOM 688 O O . VAL A 1 89 ? 8.711 -14.133 -17.766 1 94.5 89 VAL A O 1
ATOM 691 N N . MET A 1 90 ? 6.914 -13.633 -16.641 1 94.69 90 MET A N 1
ATOM 692 C CA . MET A 1 90 ? 6.863 -14.914 -15.945 1 94.69 90 MET A CA 1
ATOM 693 C C . MET A 1 90 ? 6.012 -15.922 -16.719 1 94.69 90 MET A C 1
ATOM 695 O O . MET A 1 90 ? 5.824 -17.047 -16.266 1 94.69 90 MET A O 1
ATOM 699 N N . GLY A 1 91 ? 5.535 -15.508 -17.812 1 95.25 91 GLY A N 1
ATOM 700 C CA . GLY A 1 91 ? 4.637 -16.359 -18.562 1 95.25 91 GLY A CA 1
ATOM 701 C C . GLY A 1 91 ? 3.176 -16.172 -18.203 1 95.25 91 GLY A C 1
ATOM 702 O O . GLY A 1 91 ? 2.85 -15.32 -17.359 1 95.25 91 GLY A O 1
ATOM 703 N N . ASP A 1 92 ? 2.258 -16.969 -18.797 1 96.44 92 ASP A N 1
ATOM 704 C CA . ASP A 1 92 ? 0.825 -16.719 -18.688 1 96.44 92 ASP A CA 1
ATOM 705 C C . ASP A 1 92 ? 0.214 -17.5 -17.531 1 96.44 92 ASP A C 1
ATOM 707 O O . ASP A 1 92 ? -0.922 -17.25 -17.125 1 96.44 92 ASP A O 1
ATOM 711 N N . ASP A 1 93 ? 0.969 -18.406 -16.938 1 97.69 93 ASP A N 1
ATOM 712 C CA . ASP A 1 93 ? 0.363 -19.359 -16.016 1 97.69 93 ASP A CA 1
ATOM 713 C C . ASP A 1 93 ? 0.716 -19.016 -14.57 1 97.69 93 ASP A C 1
ATOM 715 O O . ASP A 1 93 ? 0.371 -19.766 -13.656 1 97.69 93 ASP A O 1
ATOM 719 N N . LYS A 1 94 ? 1.415 -17.906 -14.367 1 98.31 94 LYS A N 1
ATOM 720 C CA . LYS A 1 94 ? 1.778 -17.5 -13.016 1 98.31 94 LYS A CA 1
ATOM 721 C C . LYS A 1 94 ? 1.312 -16.078 -12.719 1 98.31 94 LYS A C 1
ATOM 723 O O . LYS A 1 94 ? 1.322 -15.219 -13.602 1 98.31 94 LYS A O 1
ATOM 728 N N . ILE A 1 95 ? 0.949 -15.844 -11.516 1 98.56 95 ILE A N 1
ATOM 729 C CA . ILE A 1 95 ? 0.601 -14.508 -11.039 1 98.56 95 ILE A CA 1
ATOM 730 C C . ILE A 1 95 ? 1.274 -14.25 -9.695 1 98.56 95 ILE A C 1
ATOM 732 O O . ILE A 1 95 ? 1.805 -15.172 -9.07 1 98.56 95 ILE A O 1
ATOM 736 N N . VAL A 1 96 ? 1.306 -13.023 -9.312 1 98.69 96 VAL A N 1
ATOM 737 C CA . VAL A 1 96 ? 1.78 -12.602 -8 1 98.69 96 VAL A CA 1
ATOM 738 C C . VAL A 1 96 ? 0.594 -12.188 -7.133 1 98.69 96 VAL A C 1
ATOM 740 O O . VAL A 1 96 ? -0.025 -11.148 -7.371 1 98.69 96 VAL A O 1
ATOM 743 N N . ILE A 1 97 ? 0.272 -12.953 -6.172 1 98.88 97 ILE A N 1
ATOM 744 C CA . ILE A 1 97 ? -0.848 -12.656 -5.281 1 98.88 97 ILE A CA 1
ATOM 745 C C . ILE A 1 97 ? -0.37 -11.797 -4.113 1 98.88 97 ILE A C 1
ATOM 747 O O . ILE A 1 97 ? 0.739 -11.984 -3.609 1 98.88 97 ILE A O 1
ATOM 751 N N . ARG A 1 98 ? -1.214 -10.867 -3.68 1 98.81 98 ARG A N 1
ATOM 752 C CA . ARG A 1 98 ? -0.985 -10.109 -2.453 1 98.81 98 ARG A CA 1
ATOM 753 C C . ARG A 1 98 ? -1.39 -10.922 -1.228 1 98.81 98 ARG A C 1
ATOM 755 O O . ARG A 1 98 ? -2.562 -10.938 -0.844 1 98.81 98 ARG A O 1
ATOM 762 N N . THR A 1 99 ? -0.462 -11.461 -0.587 1 98.75 99 THR A N 1
ATOM 763 C CA . THR A 1 99 ? -0.753 -12.375 0.516 1 98.75 99 THR A CA 1
ATOM 764 C C . THR A 1 99 ? -1.284 -11.609 1.724 1 98.75 99 THR A C 1
ATOM 766 O O . THR A 1 99 ? -2.016 -12.164 2.545 1 98.75 99 THR A O 1
ATOM 769 N N . GLY A 1 100 ? -0.962 -10.375 1.801 1 98.25 100 GLY A N 1
ATOM 770 C CA . GLY A 1 100 ? -1.423 -9.562 2.914 1 98.25 100 GLY A CA 1
ATOM 771 C C . GLY A 1 100 ? -2.93 -9.383 2.939 1 98.25 100 GLY A C 1
ATOM 772 O O . GLY A 1 100 ? -3.492 -8.969 3.951 1 98.25 100 GLY A O 1
ATOM 773 N N . LEU A 1 101 ? -3.619 -9.648 1.848 1 98.62 101 LEU A N 1
ATOM 774 C CA . LEU A 1 101 ? -5.062 -9.453 1.756 1 98.62 101 LEU A CA 1
ATOM 775 C C . LEU A 1 101 ? -5.805 -10.75 2.057 1 98.62 101 LEU A C 1
ATOM 777 O O . LEU A 1 101 ? -7.035 -10.797 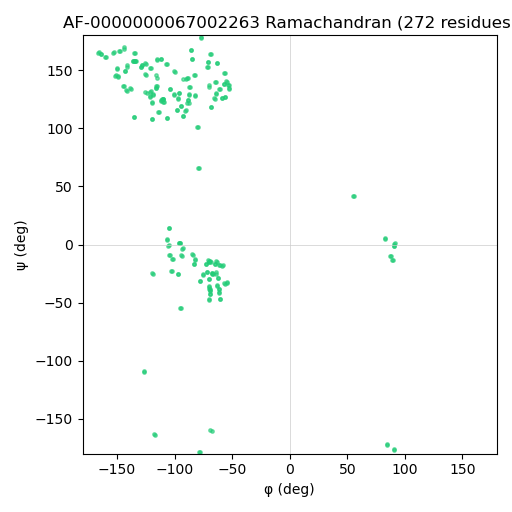2.008 1 98.62 101 LEU A O 1
ATOM 781 N N . LEU A 1 102 ? -5.066 -11.836 2.373 1 98.69 102 LEU A N 1
ATOM 782 C CA . LEU A 1 102 ? -5.684 -13.117 2.699 1 98.69 102 LEU A CA 1
ATOM 783 C C . LEU A 1 102 ? -6.031 -13.188 4.184 1 98.69 102 LEU A C 1
ATOM 785 O O . LEU A 1 102 ? -5.227 -12.797 5.035 1 98.69 102 LEU A O 1
ATOM 789 N N . GLU A 1 103 ? -7.23 -13.68 4.461 1 98.06 103 GLU A N 1
ATOM 790 C CA . GLU A 1 103 ? -7.664 -13.836 5.848 1 98.06 103 GLU A CA 1
ATOM 791 C C . GLU A 1 103 ? -6.711 -14.742 6.625 1 98.06 103 GLU A C 1
ATOM 793 O O . GLU A 1 103 ? -6.379 -15.836 6.172 1 98.06 103 GLU A O 1
ATOM 798 N N . GLY A 1 104 ? -6.23 -14.227 7.73 1 96.81 104 GLY A N 1
ATOM 799 C CA . GLY A 1 104 ? -5.387 -15.031 8.602 1 96.81 104 GLY A CA 1
ATOM 800 C C . GLY A 1 104 ? -3.912 -14.914 8.273 1 96.81 104 GLY A C 1
ATOM 801 O O . GLY A 1 104 ? -3.066 -15.453 8.992 1 96.81 104 GLY A O 1
ATOM 802 N N . SER A 1 105 ? -3.582 -14.148 7.254 1 97.56 105 SER A N 1
ATOM 803 C CA . SER A 1 105 ? -2.189 -14.078 6.824 1 97.56 105 SER A CA 1
ATOM 804 C C . SER A 1 105 ? -1.348 -13.281 7.82 1 97.56 105 SER A C 1
ATOM 806 O O . SER A 1 105 ? -0.117 -13.328 7.773 1 97.56 105 SER A O 1
ATOM 808 N N . GLU A 1 106 ? -1.965 -12.484 8.719 1 94 106 GLU A N 1
ATOM 809 C CA . GLU A 1 106 ? -1.245 -11.742 9.75 1 94 106 GLU A CA 1
ATOM 810 C C . GLU A 1 106 ? -0.542 -12.688 10.719 1 94 106 GLU A C 1
ATOM 812 O O . GLU A 1 106 ? 0.359 -12.281 11.453 1 94 106 GLU A O 1
ATOM 817 N N . LYS A 1 107 ? -0.91 -13.898 10.672 1 95 107 LYS A N 1
ATOM 818 C CA . LYS A 1 107 ? -0.337 -14.883 11.586 1 95 107 LYS A CA 1
ATOM 819 C C . LYS A 1 107 ? 0.867 -15.578 10.961 1 95 107 LYS A C 1
ATOM 821 O O . LYS A 1 107 ? 1.535 -16.375 11.609 1 95 107 LYS A O 1
ATOM 826 N N . TRP A 1 108 ? 0.976 -15.117 9.75 1 95.75 108 TRP A N 1
ATOM 827 C CA . TRP A 1 108 ? 2.127 -15.734 9.102 1 95.75 108 TRP A CA 1
ATOM 828 C C . TRP A 1 108 ? 3.432 -15.219 9.703 1 95.75 108 TRP A C 1
ATOM 830 O O . TRP A 1 108 ? 3.498 -14.086 10.172 1 95.75 108 TRP A O 1
ATOM 840 N N . GLY A 1 109 ? 4.438 -15.938 10.023 1 93.62 109 GLY A N 1
ATOM 841 C CA . GLY A 1 109 ? 5.727 -15.625 10.625 1 93.62 109 GLY A CA 1
ATOM 842 C C . GLY A 1 109 ? 6.621 -14.797 9.727 1 93.62 109 GLY A C 1
ATOM 843 O O . GLY A 1 109 ? 6.133 -14.078 8.852 1 93.62 109 GLY A O 1
ATOM 844 N N . LYS A 1 110 ? 7.816 -14.789 9.961 1 96.69 110 LYS A N 1
ATOM 845 C CA . LYS A 1 110 ? 8.836 -14.008 9.266 1 96.69 110 LYS A CA 1
ATOM 846 C C . L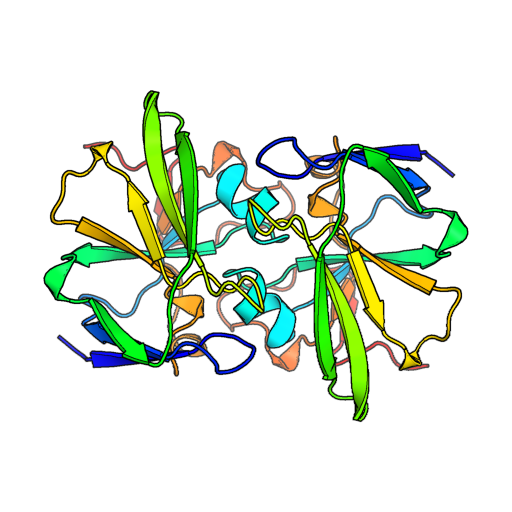YS A 1 110 ? 8.758 -14.227 7.754 1 96.69 110 LYS A C 1
ATOM 848 O O . LYS A 1 110 ? 8.617 -15.359 7.293 1 96.69 110 LYS A O 1
ATOM 853 N N . PRO A 1 111 ? 8.828 -13.078 6.973 1 98.56 111 PRO A N 1
ATOM 854 C CA . PRO A 1 111 ? 8.867 -13.25 5.52 1 98.56 111 PRO A CA 1
ATOM 855 C C . PRO A 1 111 ? 10.023 -14.133 5.059 1 98.56 111 PRO A C 1
ATOM 857 O O . PRO A 1 111 ? 11.094 -14.133 5.684 1 98.56 111 PRO A O 1
ATOM 860 N N . ALA A 1 112 ? 9.781 -14.891 3.953 1 98.38 112 ALA A N 1
ATOM 861 C CA . ALA A 1 112 ? 10.805 -15.773 3.396 1 98.38 112 ALA A CA 1
ATOM 862 C C . ALA A 1 112 ? 11.922 -14.969 2.75 1 98.38 112 ALA A C 1
ATOM 864 O O . ALA A 1 112 ? 13.094 -15.344 2.828 1 98.38 112 ALA A O 1
ATOM 865 N N . ALA A 1 113 ? 11.547 -13.867 2.137 1 98.44 113 ALA A N 1
ATOM 866 C CA . ALA A 1 113 ? 12.547 -13.07 1.43 1 98.44 113 ALA A CA 1
ATOM 867 C C . ALA A 1 113 ? 12.055 -11.641 1.214 1 98.44 113 ALA A C 1
ATOM 869 O O . ALA A 1 113 ? 10.867 -11.359 1.368 1 98.44 113 ALA A O 1
ATOM 870 N N . GLU A 1 114 ? 13 -10.773 0.941 1 98.56 114 GLU A N 1
ATOM 871 C CA . GLU A 1 114 ? 12.773 -9.414 0.458 1 98.56 114 GLU A CA 1
ATOM 872 C C . GLU A 1 114 ? 13.438 -9.195 -0.895 1 98.56 114 GLU A C 1
ATOM 874 O O . GLU A 1 114 ? 14.602 -9.555 -1.086 1 98.56 114 GLU A O 1
ATOM 879 N N . ILE A 1 115 ? 12.672 -8.641 -1.794 1 98.31 115 ILE A N 1
ATOM 880 C CA . ILE A 1 115 ? 13.219 -8.328 -3.111 1 98.31 115 ILE A CA 1
ATOM 881 C C . ILE A 1 115 ? 13.211 -6.82 -3.332 1 98.31 115 ILE A C 1
ATOM 883 O O . ILE A 1 115 ? 12.484 -6.09 -2.658 1 98.31 115 ILE A O 1
ATOM 887 N N . TYR A 1 116 ? 14.109 -6.34 -4.328 1 98.12 116 TYR A N 1
ATOM 888 C CA . TYR A 1 116 ? 14.367 -4.918 -4.531 1 98.12 116 TYR A CA 1
ATOM 889 C C . TYR A 1 116 ? 14.836 -4.258 -3.24 1 98.12 116 TYR A C 1
ATOM 891 O O . TYR A 1 116 ? 14.43 -3.137 -2.926 1 98.12 116 TYR A O 1
ATOM 899 N N . ASP A 1 117 ? 15.648 -4.969 -2.605 1 97.81 117 ASP A N 1
ATOM 900 C CA . ASP A 1 117 ? 16.156 -4.52 -1.31 1 97.81 117 ASP A CA 1
ATOM 901 C C . ASP A 1 117 ? 16.984 -3.246 -1.453 1 97.81 117 ASP A C 1
ATOM 903 O O . ASP A 1 117 ? 17.172 -2.508 -0.484 1 97.81 117 ASP A O 1
ATOM 907 N N . LYS A 1 118 ? 17.5 -3.02 -2.594 1 96.94 118 LYS A N 1
ATOM 908 C CA . LYS A 1 118 ? 18.266 -1.803 -2.854 1 96.94 118 LYS A CA 1
ATOM 909 C C . LYS A 1 118 ? 17.422 -0.558 -2.613 1 96.94 118 LYS A C 1
ATOM 911 O O . LYS A 1 118 ? 17.953 0.543 -2.459 1 96.94 118 LYS A O 1
ATOM 916 N N . GLU A 1 119 ? 16.094 -0.744 -2.594 1 97.25 119 GLU A N 1
ATOM 917 C CA . GLU A 1 119 ? 15.18 0.378 -2.41 1 97.25 119 GLU A CA 1
ATOM 918 C C . GLU A 1 119 ? 14.594 0.386 -1.002 1 97.25 119 GLU A C 1
ATOM 920 O O . GLU A 1 119 ? 13.734 1.209 -0.689 1 97.25 119 GLU A O 1
ATOM 925 N N . ARG A 1 120 ? 14.953 -0.566 -0.155 1 97.75 120 ARG A N 1
ATOM 926 C CA . ARG A 1 120 ? 14.531 -0.55 1.243 1 97.75 120 ARG A CA 1
ATOM 927 C C . ARG A 1 120 ? 15.148 0.631 1.985 1 97.75 120 ARG A C 1
ATOM 929 O O . ARG A 1 120 ? 16.359 0.834 1.939 1 97.75 120 ARG A O 1
ATOM 936 N N . PRO A 1 121 ? 14.312 1.429 2.615 1 97.38 121 PRO A N 1
ATOM 937 C CA . PRO A 1 121 ? 14.914 2.561 3.322 1 97.38 121 PRO A CA 1
ATOM 938 C C . PRO A 1 121 ? 15.844 2.125 4.453 1 97.38 121 PRO A C 1
ATOM 940 O O . PRO A 1 121 ? 15.656 1.054 5.035 1 97.38 121 PRO A O 1
ATOM 943 N N . SER A 1 122 ? 16.781 2.973 4.824 1 95.69 122 SER A N 1
ATOM 944 C CA . SER A 1 122 ? 17.812 2.623 5.785 1 95.69 122 SER A CA 1
ATOM 945 C C . SER A 1 122 ? 17.234 2.404 7.176 1 95.69 122 SER A C 1
ATOM 947 O O . SER A 1 122 ? 17.797 1.66 7.98 1 95.69 122 SER A O 1
ATOM 949 N N . TRP A 1 123 ? 16.141 3.002 7.449 1 97.62 123 TRP A N 1
ATOM 950 C CA . TRP A 1 123 ? 15.57 2.92 8.789 1 97.62 123 TRP A CA 1
ATOM 951 C C . TRP A 1 123 ? 14.766 1.637 8.953 1 97.62 123 TRP A C 1
ATOM 953 O O . TRP A 1 123 ? 14.383 1.275 10.07 1 97.62 123 TRP A O 1
ATOM 963 N N . LEU A 1 124 ? 14.414 0.998 7.918 1 98 124 LEU A N 1
ATOM 964 C CA . LEU A 1 124 ? 13.672 -0.259 7.949 1 98 124 LEU A CA 1
ATOM 965 C C . LEU A 1 124 ? 14.617 -1.451 7.918 1 98 124 LEU A C 1
ATOM 967 O O . LEU A 1 124 ? 15.266 -1.707 6.902 1 98 124 LEU A O 1
ATOM 971 N N . PRO A 1 125 ? 14.695 -2.172 9.023 1 97.62 125 PRO A N 1
ATOM 972 C CA . PRO A 1 125 ? 15.609 -3.32 9.016 1 97.62 125 PRO A CA 1
ATOM 973 C C . PRO A 1 125 ? 15.094 -4.469 8.141 1 97.62 125 PRO A C 1
ATOM 975 O O . PRO A 1 125 ? 13.898 -4.547 7.863 1 97.62 125 PRO A O 1
ATOM 978 N N . GLN A 1 126 ? 16.047 -5.305 7.711 1 98 126 GLN A N 1
ATOM 979 C CA . GLN A 1 126 ? 15.641 -6.531 7.031 1 98 126 GLN A CA 1
ATOM 980 C C . GLN A 1 126 ? 14.797 -7.418 7.941 1 98 126 GLN A C 1
ATOM 982 O O . GLN A 1 126 ? 15.164 -7.656 9.094 1 98 126 GLN A O 1
ATOM 987 N N . THR A 1 127 ? 13.719 -7.93 7.438 1 97.19 127 THR A N 1
ATOM 988 C CA . THR A 1 127 ? 12.852 -8.82 8.203 1 97.19 127 THR A CA 1
ATOM 989 C C . THR A 1 127 ? 12.766 -10.195 7.535 1 97.19 127 THR A C 1
ATOM 991 O O . THR A 1 127 ? 12.477 -11.195 8.195 1 97.19 127 THR A O 1
ATOM 994 N N . GLY A 1 128 ? 13.008 -10.188 6.191 1 97.81 128 GLY A N 1
ATOM 995 C CA . GLY A 1 128 ? 13 -11.445 5.461 1 97.81 128 GLY A CA 1
ATOM 996 C C . GLY A 1 128 ? 14.195 -12.32 5.77 1 97.81 128 GLY A C 1
ATOM 997 O O . GLY A 1 128 ? 15.281 -11.82 6.059 1 97.81 128 GLY A O 1
ATOM 998 N N . GLU A 1 129 ? 14.023 -13.609 5.633 1 97.81 129 GLU A N 1
ATOM 999 C CA . GLU A 1 129 ? 15.109 -14.57 5.832 1 97.81 129 GLU A CA 1
ATOM 1000 C C . GLU A 1 129 ? 16.219 -14.359 4.809 1 97.81 129 GLU A C 1
ATOM 1002 O O . GLU A 1 129 ? 17.391 -14.57 5.109 1 97.81 129 GLU A O 1
ATOM 1007 N N . ASN A 1 130 ? 15.836 -14 3.623 1 97.75 130 ASN A N 1
ATOM 1008 C CA . ASN A 1 130 ? 16.734 -13.672 2.525 1 97.75 130 ASN A CA 1
ATOM 1009 C C . ASN A 1 130 ? 16.453 -12.281 1.966 1 97.75 130 ASN A C 1
ATOM 1011 O O . ASN A 1 130 ? 15.383 -11.719 2.189 1 97.75 130 ASN A O 1
ATOM 1015 N N . SER A 1 131 ? 17.453 -11.719 1.38 1 97.94 131 SER A N 1
ATOM 1016 C CA . SER A 1 131 ? 17.312 -10.391 0.783 1 97.94 131 SER A CA 1
ATOM 1017 C C . SER A 1 131 ? 18.078 -10.297 -0.532 1 97.94 131 SER A C 1
ATOM 1019 O O . SER A 1 131 ? 19.234 -10.734 -0.62 1 97.94 131 SER A O 1
ATOM 1021 N N . PHE A 1 132 ? 17.406 -9.781 -1.55 1 98.12 132 PHE A N 1
ATOM 1022 C CA . PHE A 1 132 ? 18 -9.633 -2.875 1 98.12 132 PHE A CA 1
ATOM 1023 C C . PHE A 1 132 ? 17.922 -8.195 -3.354 1 98.12 132 PHE A C 1
ATOM 1025 O O . PHE A 1 132 ? 16.859 -7.566 -3.279 1 98.12 132 PHE A O 1
ATOM 1032 N N . PRO A 1 133 ? 19.016 -7.586 -3.836 1 97 133 PRO A N 1
ATOM 1033 C CA . PRO A 1 133 ? 18.969 -6.195 -4.293 1 97 133 PRO A CA 1
ATOM 1034 C C . PRO A 1 133 ? 17.922 -5.961 -5.375 1 97 133 PRO A C 1
ATOM 1036 O O . PRO A 1 133 ? 17.391 -4.855 -5.492 1 97 133 PRO A O 1
ATOM 1039 N N . GLU A 1 134 ? 17.672 -6.879 -6.215 1 94.69 134 GLU A N 1
ATOM 1040 C CA . GLU A 1 134 ? 16.578 -6.871 -7.191 1 94.69 134 GLU A CA 1
ATOM 1041 C C . GLU A 1 134 ? 15.734 -8.133 -7.078 1 94.69 134 GLU A C 1
ATOM 1043 O O . GLU A 1 134 ? 15.055 -8.344 -6.07 1 94.69 134 GLU A O 1
ATOM 1048 N N . VAL A 1 135 ? 15.75 -9.078 -8.008 1 91.56 135 VAL A N 1
ATOM 1049 C CA . VAL A 1 135 ? 15.047 -10.352 -7.922 1 91.56 135 VAL A CA 1
ATOM 1050 C C . VAL A 1 135 ? 16.047 -11.477 -7.66 1 91.56 135 VAL A C 1
ATOM 1052 O O . VAL A 1 135 ? 17.25 -11.32 -7.906 1 91.56 135 VAL A O 1
ATOM 1055 N N . PRO A 1 136 ? 15.578 -12.562 -7.07 1 90 136 PRO A N 1
ATOM 1056 C CA . PRO A 1 136 ? 16.5 -13.68 -6.84 1 90 136 PRO A CA 1
ATOM 1057 C C . PRO A 1 136 ? 17.188 -14.148 -8.117 1 90 136 PRO A C 1
ATOM 1059 O O . PRO A 1 136 ? 16.594 -14.117 -9.195 1 90 136 PRO A O 1
ATOM 1062 N N . PRO A 1 137 ? 18.469 -14.453 -7.895 1 83.12 137 PRO A N 1
ATOM 1063 C CA . PRO A 1 137 ? 19.172 -14.992 -9.055 1 83.12 137 PRO A CA 1
ATOM 1064 C C . PRO A 1 137 ? 18.625 -16.328 -9.531 1 83.12 137 PRO A C 1
ATOM 1066 O O . PRO A 1 137 ? 18.109 -17.109 -8.719 1 83.12 137 PRO A O 1
ATOM 1069 N N . SER A 1 138 ? 18.312 -16.453 -10.914 1 67.62 138 SER A N 1
ATOM 1070 C CA . SER A 1 138 ? 17.875 -17.703 -11.5 1 67.62 138 SER A CA 1
ATOM 1071 C C . SER A 1 138 ? 18.828 -18.844 -11.172 1 67.62 138 SER A C 1
ATOM 1073 O O . SER A 1 138 ? 20.047 -18.625 -11.039 1 67.62 138 SER A O 1
ATOM 1075 N N . MET B 1 1 ? 7.691 26.391 5.188 1 87.94 1 MET B N 1
ATOM 1076 C CA . MET B 1 1 ? 7.629 24.938 5.094 1 87.94 1 MET B CA 1
ATOM 1077 C C . MET B 1 1 ? 8.07 24.469 3.715 1 87.94 1 MET B C 1
ATOM 1079 O O . MET B 1 1 ? 7.684 25.047 2.699 1 87.94 1 MET B O 1
ATOM 1083 N N . PRO B 1 2 ? 8.914 23.453 3.689 1 92.81 2 PRO B N 1
ATOM 1084 C CA . PRO B 1 2 ? 9.359 23 2.367 1 92.81 2 PRO B CA 1
ATOM 1085 C C . PRO B 1 2 ? 8.219 22.422 1.525 1 92.81 2 PRO B C 1
ATOM 1087 O O . PRO B 1 2 ? 7.305 21.797 2.064 1 92.81 2 PRO B O 1
ATOM 1090 N N . GLU B 1 3 ? 8.281 22.75 0.313 1 98 3 GLU B N 1
ATOM 1091 C CA . GLU B 1 3 ? 7.324 22.219 -0.647 1 98 3 GLU B CA 1
ATOM 1092 C C . GLU B 1 3 ? 7.902 21 -1.382 1 98 3 GLU B C 1
ATOM 1094 O O . GLU B 1 3 ? 9.023 21.062 -1.884 1 98 3 GLU B O 1
ATOM 1099 N N . TYR B 1 4 ? 7.168 19.938 -1.433 1 98.75 4 TYR B N 1
ATOM 1100 C CA . TYR B 1 4 ? 7.57 18.703 -2.113 1 98.75 4 TYR B CA 1
ATOM 1101 C C . TYR B 1 4 ? 6.648 18.406 -3.291 1 98.75 4 TYR B C 1
ATOM 1103 O O . TYR B 1 4 ? 5.461 18.719 -3.252 1 98.75 4 TYR B O 1
ATOM 1111 N N . LYS B 1 5 ? 7.234 17.875 -4.344 1 98.81 5 LYS B N 1
ATOM 1112 C CA . LYS B 1 5 ? 6.461 17.391 -5.484 1 98.81 5 LYS B CA 1
ATOM 1113 C C . LYS B 1 5 ? 6.098 15.922 -5.312 1 98.81 5 LYS B C 1
ATOM 1115 O O . LYS B 1 5 ? 6.867 15.148 -4.742 1 98.81 5 LYS B O 1
ATOM 1120 N N . GLY B 1 6 ? 4.875 15.586 -5.754 1 98.81 6 GLY B N 1
ATOM 1121 C CA . GLY B 1 6 ? 4.438 14.195 -5.793 1 98.81 6 GLY B CA 1
ATOM 1122 C C . GLY B 1 6 ? 3.781 13.812 -7.105 1 98.81 6 GLY B C 1
ATOM 1123 O O . GLY B 1 6 ? 3.352 14.68 -7.867 1 98.81 6 GLY B O 1
ATOM 1124 N N . HIS B 1 7 ? 3.768 12.594 -7.406 1 98.62 7 HIS B N 1
ATOM 1125 C CA . HIS B 1 7 ? 3.076 12.055 -8.57 1 98.62 7 HIS B CA 1
ATOM 1126 C C . HIS B 1 7 ? 2.602 10.625 -8.312 1 98.62 7 HIS B C 1
ATOM 1128 O O . HIS B 1 7 ? 3.203 9.906 -7.52 1 98.62 7 HIS B O 1
ATOM 1134 N N . CYS B 1 8 ? 1.491 10.258 -9.016 1 98.75 8 CYS B N 1
ATOM 1135 C CA . CYS B 1 8 ? 1.037 8.875 -8.953 1 98.75 8 CYS B CA 1
ATOM 1136 C C . CYS B 1 8 ? 1.901 7.977 -9.828 1 98.75 8 CYS B C 1
ATOM 1138 O O . CYS B 1 8 ? 2.855 8.445 -10.453 1 98.75 8 CYS B O 1
ATOM 1140 N N . HIS B 1 9 ? 1.642 6.711 -9.844 1 98.5 9 HIS B N 1
ATOM 1141 C CA . HIS B 1 9 ? 2.506 5.777 -10.547 1 98.5 9 HIS B CA 1
ATOM 1142 C C . HIS B 1 9 ? 2.408 5.973 -12.062 1 98.5 9 HIS B C 1
ATOM 1144 O O . HIS B 1 9 ? 3.416 5.902 -12.766 1 98.5 9 HIS B O 1
ATOM 1150 N N . CYS B 1 10 ? 1.194 6.168 -12.602 1 98.38 10 CYS B N 1
ATOM 1151 C CA . CYS B 1 10 ? 0.998 6.23 -14.047 1 98.38 10 CYS B CA 1
ATOM 1152 C C . CYS B 1 10 ? 1.315 7.621 -14.586 1 98.38 10 CYS B C 1
ATOM 1154 O O . CYS B 1 10 ? 1.36 7.828 -15.797 1 98.38 10 CYS B O 1
ATOM 1156 N N . GLY B 1 11 ? 1.436 8.562 -13.688 1 97.94 11 GLY B N 1
ATOM 1157 C CA . GLY B 1 11 ? 1.816 9.906 -14.102 1 97.94 11 GLY B CA 1
ATOM 1158 C C . GLY B 1 11 ? 0.627 10.797 -14.414 1 97.94 11 GLY B C 1
ATOM 1159 O O . GLY B 1 11 ? 0.789 11.984 -14.68 1 97.94 11 GLY B O 1
ATOM 1160 N N . GLN B 1 12 ? -0.557 10.32 -14.273 1 98.19 12 GLN B N 1
ATOM 1161 C CA . GLN B 1 12 ? -1.75 11.086 -14.617 1 98.19 12 GLN B CA 1
ATOM 1162 C C . GLN B 1 12 ? -2.041 12.148 -13.562 1 98.19 12 GLN B C 1
ATOM 1164 O O . GLN B 1 12 ? -2.719 13.141 -13.844 1 98.19 12 GLN B O 1
ATOM 1169 N N . THR B 1 13 ? -1.617 11.938 -12.383 1 98.56 13 THR B N 1
ATOM 1170 C CA . THR B 1 13 ? -1.857 12.875 -11.289 1 98.56 13 THR B CA 1
ATOM 1171 C C . THR B 1 13 ? -0.539 13.359 -10.688 1 98.56 13 THR B C 1
ATOM 1173 O O . THR B 1 13 ? 0.346 12.547 -10.398 1 98.56 13 THR B O 1
ATOM 1176 N N . THR B 1 14 ? -0.375 14.672 -10.594 1 98.81 14 THR B N 1
ATOM 1177 C CA . THR B 1 14 ? 0.748 15.289 -9.898 1 98.81 14 THR B CA 1
ATOM 1178 C C . THR B 1 14 ? 0.256 16.344 -8.906 1 98.81 14 THR B C 1
ATOM 1180 O O . THR B 1 14 ? -0.835 16.891 -9.062 1 98.81 14 THR B O 1
ATOM 1183 N N . TRP B 1 15 ? 1.039 16.578 -7.848 1 98.94 15 TRP B N 1
ATOM 1184 C CA . TRP B 1 15 ? 0.669 17.531 -6.805 1 98.94 15 TRP B CA 1
ATOM 1185 C C . TRP B 1 15 ? 1.907 18.094 -6.117 1 98.94 15 TRP B C 1
ATOM 1187 O O . TRP B 1 15 ? 3.02 17.609 -6.324 1 98.94 15 TRP B O 1
ATOM 1197 N N . THR B 1 16 ? 1.71 19.156 -5.402 1 98.88 16 THR B N 1
ATOM 1198 C CA . THR B 1 16 ? 2.682 19.672 -4.445 1 98.88 16 THR B CA 1
ATOM 1199 C C . THR B 1 16 ? 2.086 19.719 -3.041 1 98.88 16 THR B C 1
ATOM 1201 O O . THR B 1 16 ? 0.866 19.797 -2.881 1 98.88 16 THR B O 1
ATOM 1204 N N . ALA B 1 17 ? 2.934 19.594 -2.092 1 98.88 17 ALA B N 1
ATOM 1205 C CA . ALA B 1 17 ? 2.527 19.672 -0.691 1 98.88 17 ALA B CA 1
ATOM 1206 C C . ALA B 1 17 ? 3.596 20.359 0.157 1 98.88 17 ALA B C 1
ATOM 1208 O O . ALA B 1 17 ? 4.789 20.109 -0.013 1 98.88 17 ALA B O 1
ATOM 1209 N N . GLU B 1 18 ? 3.123 21.234 1.019 1 98.75 18 GLU B N 1
ATOM 1210 C CA . GLU B 1 18 ? 4.008 21.797 2.035 1 98.75 18 GLU B CA 1
ATOM 1211 C C . GLU B 1 18 ? 4.035 20.922 3.287 1 98.75 18 GLU B C 1
ATOM 1213 O O . 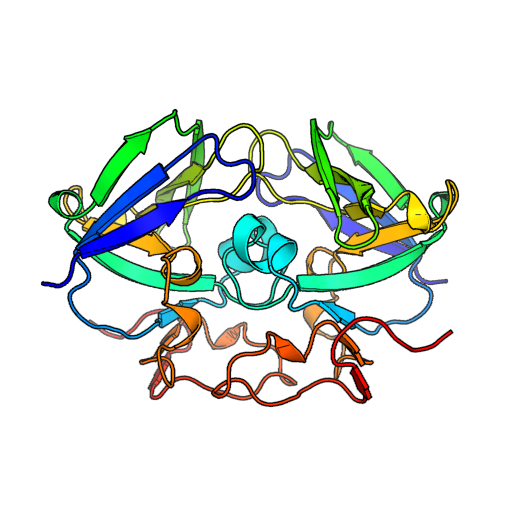GLU B 1 18 ? 2.988 20.641 3.877 1 98.75 18 GLU B O 1
ATOM 1218 N N . ILE B 1 19 ? 5.176 20.5 3.697 1 98.25 19 ILE B N 1
ATOM 1219 C CA . ILE B 1 19 ? 5.348 19.516 4.754 1 98.25 19 ILE B CA 1
ATOM 1220 C C . ILE B 1 19 ? 5.977 20.172 5.98 1 98.25 19 ILE B C 1
ATOM 1222 O O . ILE B 1 19 ? 7.078 20.719 5.902 1 98.25 19 ILE B O 1
ATOM 1226 N N . PRO B 1 20 ? 5.336 20.094 7.133 1 95.94 20 PRO B N 1
ATOM 1227 C CA . PRO B 1 20 ? 5.852 20.781 8.32 1 95.94 20 PRO B CA 1
ATOM 1228 C C . PRO B 1 20 ? 7.137 20.156 8.852 1 95.94 20 PRO B C 1
ATOM 1230 O O . PRO B 1 20 ? 8.016 20.859 9.352 1 95.94 20 PRO B O 1
ATOM 1233 N N . GLU B 1 21 ? 7.227 18.859 8.836 1 96 21 GLU B N 1
ATOM 1234 C CA . GLU B 1 21 ? 8.383 18.109 9.32 1 96 21 GLU B CA 1
ATOM 1235 C C . GLU B 1 21 ? 8.719 16.953 8.391 1 96 21 GLU B C 1
ATOM 1237 O O . GLU B 1 21 ? 7.84 16.188 7.992 1 96 21 GLU B O 1
ATOM 1242 N N . GLU B 1 22 ? 10.039 16.828 8.094 1 97.31 22 GLU B N 1
ATOM 1243 C CA . GLU B 1 22 ? 10.477 15.742 7.215 1 97.31 22 GLU B CA 1
ATOM 1244 C C . GLU B 1 22 ? 10.57 14.422 7.977 1 97.31 22 GLU B C 1
ATOM 1246 O O . GLU B 1 22 ? 11.656 13.852 8.109 1 97.31 22 GLU B O 1
ATOM 1251 N N . LYS B 1 23 ? 9.445 13.938 8.414 1 97.94 23 LYS B N 1
ATOM 1252 C CA . LYS B 1 23 ? 9.289 12.656 9.102 1 97.94 23 LYS B CA 1
ATOM 1253 C C . LYS B 1 23 ? 8.008 11.953 8.656 1 97.94 23 LYS B C 1
ATOM 1255 O O . LYS B 1 23 ? 7.031 12.602 8.289 1 97.94 23 LYS B O 1
ATOM 1260 N N . HIS B 1 24 ? 8.094 10.68 8.773 1 98.56 24 HIS B N 1
ATOM 1261 C CA . HIS B 1 24 ? 6.922 9.867 8.484 1 98.56 24 HIS B CA 1
ATOM 1262 C C . HIS B 1 24 ? 6.199 9.461 9.766 1 98.56 24 HIS B C 1
ATOM 1264 O O . HIS B 1 24 ? 6.824 9.344 10.82 1 98.56 24 HIS B O 1
ATOM 1270 N N . ILE B 1 25 ? 4.941 9.32 9.68 1 98.56 25 ILE B N 1
ATOM 1271 C CA . ILE B 1 25 ? 4.133 8.562 10.617 1 98.56 25 ILE B CA 1
ATOM 1272 C C . ILE B 1 25 ? 3.621 7.285 9.953 1 98.56 25 ILE B C 1
ATOM 1274 O O . ILE B 1 25 ? 2.963 7.348 8.906 1 98.56 25 ILE B O 1
ATOM 1278 N N . LEU B 1 26 ? 3.934 6.094 10.547 1 98.81 26 LEU B N 1
ATOM 1279 C CA . LEU B 1 26 ? 3.469 4.828 9.992 1 98.81 26 LEU B CA 1
ATOM 1280 C C . LEU B 1 26 ? 2.092 4.465 10.539 1 98.81 26 LEU B C 1
ATOM 1282 O O . LEU B 1 26 ? 1.876 4.504 11.75 1 98.81 26 LEU B O 1
ATOM 1286 N N . CYS B 1 27 ? 1.189 4.152 9.688 1 98.69 27 CYS B N 1
ATOM 1287 C CA . CYS B 1 27 ? -0.122 3.676 10.109 1 98.69 27 CYS B CA 1
ATOM 1288 C C . CYS B 1 27 ? -0.307 2.205 9.766 1 98.69 27 CYS B C 1
ATOM 1290 O O . CYS B 1 27 ? -0.247 1.826 8.594 1 98.69 27 CYS B O 1
ATOM 1292 N N . HIS B 1 28 ? -0.636 1.372 10.734 1 98.44 28 HIS B N 1
ATOM 1293 C CA . HIS B 1 28 ? -0.767 -0.072 10.578 1 98.44 28 HIS B CA 1
ATOM 1294 C C . HIS B 1 28 ? -2.232 -0.493 10.555 1 98.44 28 HIS B C 1
ATOM 1296 O O . HIS B 1 28 ? -2.545 -1.679 10.688 1 98.44 28 HIS B O 1
ATOM 1302 N N . CYS B 1 29 ? -3.162 0.414 10.383 1 97.56 29 CYS B N 1
ATOM 1303 C CA . CYS B 1 29 ? -4.566 0.035 10.492 1 97.56 29 CYS B CA 1
ATOM 1304 C C . CYS B 1 29 ? -4.977 -0.867 9.328 1 97.56 29 CYS B C 1
ATOM 1306 O O . CYS B 1 29 ? -4.273 -0.943 8.32 1 97.56 29 CYS B O 1
ATOM 1308 N N . GLY B 1 30 ? -6.098 -1.532 9.469 1 96.75 30 GLY B N 1
ATOM 1309 C CA . GLY B 1 30 ? -6.586 -2.471 8.469 1 96.75 30 GLY B CA 1
ATOM 1310 C C . GLY B 1 30 ? -6.855 -1.826 7.125 1 96.75 30 GLY B C 1
ATOM 1311 O O . GLY B 1 30 ? -6.562 -2.412 6.078 1 96.75 30 GLY B O 1
ATOM 1312 N N . ALA B 1 31 ? -7.426 -0.647 7.125 1 97.5 31 ALA B N 1
ATOM 1313 C CA . ALA B 1 31 ? -7.727 0.033 5.867 1 97.5 31 ALA B CA 1
ATOM 1314 C C . ALA B 1 31 ? -6.457 0.291 5.066 1 97.5 31 ALA B C 1
ATOM 1316 O O . ALA B 1 31 ? -6.402 0.008 3.865 1 97.5 31 ALA B O 1
ATOM 1317 N N . CYS B 1 32 ? -5.406 0.81 5.734 1 97.94 32 CYS B N 1
ATOM 1318 C CA . CYS B 1 32 ? -4.141 1.088 5.07 1 97.94 32 CYS B CA 1
ATOM 1319 C C . CYS B 1 32 ? -3.531 -0.188 4.5 1 97.94 32 CYS B C 1
ATOM 1321 O O . CYS B 1 32 ? -2.99 -0.182 3.393 1 97.94 32 CYS B O 1
ATOM 1323 N N . LYS B 1 33 ? -3.68 -1.259 5.246 1 98.19 33 LYS B N 1
ATOM 1324 C CA . LYS B 1 33 ? -3.125 -2.535 4.805 1 98.19 33 LYS B CA 1
ATOM 1325 C C . LYS B 1 33 ? -3.893 -3.082 3.605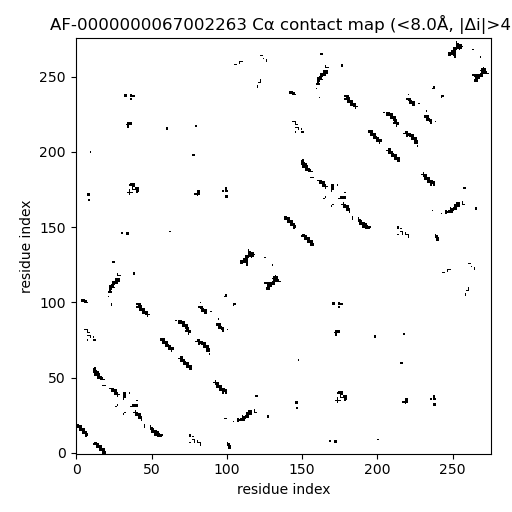 1 98.19 33 LYS B C 1
ATOM 1327 O O . LYS B 1 33 ? -3.293 -3.459 2.596 1 98.19 33 LYS B O 1
ATOM 1332 N N . LEU B 1 34 ? -5.188 -3.082 3.674 1 98.25 34 LEU B N 1
ATOM 1333 C CA . LEU B 1 34 ? -6.012 -3.672 2.623 1 98.25 34 LEU B CA 1
ATOM 1334 C C . LEU B 1 34 ? -5.941 -2.84 1.347 1 98.25 34 LEU B C 1
ATOM 1336 O O . LEU B 1 34 ? -5.918 -3.391 0.243 1 98.25 34 LEU B O 1
ATOM 1340 N N . GLN B 1 35 ? -5.918 -1.56 1.487 1 98.31 35 GLN B N 1
ATOM 1341 C CA . GLN B 1 35 ? -5.871 -0.704 0.306 1 98.31 35 GLN B CA 1
ATOM 1342 C C . GLN B 1 35 ? -4.465 -0.656 -0.285 1 98.31 35 GLN B C 1
ATOM 1344 O O . GLN B 1 35 ? -4.301 -0.569 -1.504 1 98.31 35 GLN B O 1
ATOM 1349 N N . GLY B 1 36 ? -3.471 -0.77 0.507 1 98.19 36 GLY B N 1
ATOM 1350 C CA . GLY B 1 36 ? -2.105 -0.559 0.053 1 98.19 36 GLY B CA 1
ATOM 1351 C C . GLY B 1 36 ? -1.385 -1.85 -0.29 1 98.19 36 GLY B C 1
ATOM 1352 O O . GLY B 1 36 ? -0.377 -1.834 -1 1 98.19 36 GLY B O 1
ATOM 1353 N N . GLY B 1 37 ? -1.817 -2.986 0.331 1 98.44 37 GLY B N 1
ATOM 1354 C CA . GLY B 1 37 ? -1.188 -4.273 0.076 1 98.44 37 GLY B CA 1
ATOM 1355 C C . GLY B 1 37 ? 0.066 -4.496 0.898 1 98.44 37 GLY B C 1
ATOM 1356 O O . GLY B 1 37 ? 0.838 -5.418 0.625 1 98.44 37 GLY B O 1
ATOM 1357 N N . GLY B 1 38 ? 0.383 -3.629 1.772 1 98.44 38 GLY B N 1
ATOM 1358 C CA . GLY B 1 38 ? 1.535 -3.719 2.654 1 98.44 38 GLY B CA 1
ATOM 1359 C C . GLY B 1 38 ? 1.158 -3.779 4.125 1 98.44 38 GLY B C 1
ATOM 1360 O O . GLY B 1 38 ? 0.038 -4.16 4.469 1 98.44 38 GLY B O 1
ATOM 1361 N N . GLU B 1 39 ? 2.125 -3.514 4.992 1 98.38 39 GLU B N 1
ATOM 1362 C CA . GLU B 1 39 ? 1.856 -3.631 6.422 1 98.38 39 GLU B CA 1
ATOM 1363 C C . GLU B 1 39 ? 1.641 -2.262 7.059 1 98.38 39 GLU B C 1
ATOM 1365 O O . GLU B 1 39 ? 1.287 -2.166 8.234 1 98.38 39 GLU B O 1
ATOM 1370 N N . PHE B 1 40 ? 1.968 -1.236 6.328 1 98.69 40 PHE B N 1
ATOM 1371 C CA . PHE B 1 40 ? 1.726 0.124 6.793 1 98.69 40 PHE B CA 1
ATOM 1372 C C . PHE B 1 40 ? 1.824 1.115 5.641 1 98.69 40 PHE B C 1
ATOM 1374 O O . PHE B 1 40 ? 2.324 0.777 4.562 1 98.69 40 PHE B O 1
ATOM 1381 N N . THR B 1 41 ? 1.305 2.34 5.836 1 98.75 41 THR B N 1
ATOM 1382 C CA . THR B 1 41 ? 1.523 3.482 4.953 1 98.75 41 THR B CA 1
ATOM 1383 C C . THR B 1 41 ? 2.363 4.551 5.648 1 98.75 41 THR B C 1
ATOM 1385 O O . THR B 1 41 ? 2.516 4.527 6.871 1 98.75 41 THR B O 1
ATOM 1388 N N . LEU B 1 42 ? 2.975 5.414 4.902 1 98.88 42 LEU B N 1
ATOM 1389 C CA . LEU B 1 42 ? 3.729 6.57 5.375 1 98.88 42 LEU B CA 1
ATOM 1390 C C . LEU B 1 42 ? 2.898 7.844 5.262 1 98.88 42 LEU B C 1
ATOM 1392 O O . LEU B 1 42 ? 2.426 8.188 4.176 1 98.88 42 LEU B O 1
ATOM 1396 N N . ASN B 1 43 ? 2.818 8.617 6.355 1 98.75 43 ASN B N 1
ATOM 1397 C CA . ASN B 1 43 ? 1.81 9.672 6.383 1 98.75 43 ASN B CA 1
ATOM 1398 C C . ASN B 1 43 ? 2.281 10.875 7.188 1 98.75 43 ASN B C 1
ATOM 1400 O O . ASN B 1 43 ? 3.252 10.781 7.941 1 98.75 43 ASN B O 1
ATOM 1404 N N . GLN B 1 44 ? 1.56 11.984 7.043 1 98.38 44 GLN B N 1
ATOM 1405 C CA . GLN B 1 44 ? 1.525 13.148 7.918 1 98.38 44 GLN B CA 1
ATOM 1406 C C . GLN B 1 44 ? 0.172 13.852 7.848 1 98.38 44 GLN B C 1
ATOM 1408 O O . GLN B 1 44 ? -0.504 13.805 6.816 1 98.38 44 GLN B O 1
ATOM 1413 N N . ILE B 1 45 ? -0.221 14.375 8.969 1 98.12 45 ILE B N 1
ATOM 1414 C CA . ILE B 1 45 ? -1.352 15.297 8.969 1 98.12 45 ILE B CA 1
ATOM 1415 C C . ILE B 1 45 ? -0.877 16.688 8.578 1 98.12 45 ILE B C 1
ATOM 1417 O O . ILE B 1 45 ? 0.084 17.219 9.148 1 98.12 45 ILE B O 1
ATOM 1421 N N . ILE B 1 46 ? -1.544 17.312 7.578 1 98.5 46 ILE B N 1
ATOM 1422 C CA . ILE B 1 46 ? -1.213 18.672 7.164 1 98.5 46 ILE B CA 1
ATOM 1423 C C . ILE B 1 46 ? -2.496 19.469 6.961 1 98.5 46 ILE B C 1
ATOM 1425 O O . ILE B 1 46 ? -3.57 18.891 6.766 1 98.5 46 ILE B O 1
ATOM 1429 N N . PRO B 1 47 ? -2.365 20.797 7.035 1 98.38 47 PRO B N 1
ATOM 1430 C CA . PRO B 1 47 ? -3.512 21.594 6.582 1 98.38 47 PRO B CA 1
ATOM 1431 C C . PRO B 1 47 ? -3.91 21.281 5.141 1 98.38 47 PRO B C 1
ATOM 1433 O O . PRO B 1 47 ? -3.043 21.109 4.281 1 98.38 47 PRO B O 1
ATOM 1436 N N . LYS B 1 48 ? -5.223 21.203 4.91 1 98.44 48 LYS B N 1
ATOM 1437 C CA . LYS B 1 48 ? -5.727 20.969 3.562 1 98.44 48 LYS B CA 1
ATOM 1438 C C . LYS B 1 48 ? -5.184 22 2.58 1 98.44 48 LYS B C 1
ATOM 1440 O O . LYS B 1 48 ? -4.918 21.672 1.42 1 98.44 48 LYS B O 1
ATOM 1445 N N . SER B 1 49 ? -4.953 23.203 2.988 1 98.38 49 SER B N 1
ATOM 1446 C CA . SER B 1 49 ? -4.48 24.312 2.154 1 98.38 49 SER B CA 1
ATOM 1447 C C . SER B 1 49 ? -3.043 24.078 1.701 1 98.38 49 SER B C 1
ATOM 1449 O O . SER B 1 49 ? -2.557 24.766 0.796 1 98.38 49 SER B O 1
ATOM 1451 N N . ASN B 1 50 ? -2.318 23.125 2.326 1 98.75 50 ASN B N 1
ATOM 1452 C CA . ASN B 1 50 ? -0.928 22.844 1.985 1 98.75 50 ASN B CA 1
ATOM 1453 C C . ASN B 1 50 ? -0.825 21.891 0.804 1 98.75 50 ASN B C 1
ATOM 1455 O O . ASN B 1 50 ? 0.27 21.625 0.301 1 98.75 50 ASN B O 1
ATOM 1459 N N . PHE B 1 51 ? -1.908 21.328 0.385 1 98.88 51 PHE B N 1
ATOM 1460 C CA . PHE B 1 51 ? -1.938 20.391 -0.726 1 98.88 51 PHE B CA 1
ATOM 1461 C C . PHE B 1 51 ? -2.488 21.047 -1.983 1 98.88 51 PHE B C 1
ATOM 1463 O O . PHE B 1 51 ? -3.533 21.703 -1.941 1 98.88 51 PHE B O 1
ATOM 1470 N N . HIS B 1 52 ? -1.805 20.828 -3.062 1 98.81 52 HIS B N 1
ATOM 1471 C CA . HIS B 1 52 ? -2.24 21.391 -4.34 1 98.81 52 HIS B CA 1
ATOM 1472 C C . HIS B 1 52 ? -2.143 20.344 -5.453 1 98.81 52 HIS B C 1
ATOM 1474 O O . HIS B 1 52 ? -1.04 19.953 -5.852 1 98.81 52 HIS B O 1
ATOM 1480 N N . LEU B 1 53 ? -3.281 19.891 -5.934 1 98.75 53 LEU B N 1
ATOM 1481 C CA . LEU B 1 53 ? -3.307 19.062 -7.133 1 98.75 53 LEU B CA 1
ATOM 1482 C C . LEU B 1 53 ? -2.912 19.859 -8.367 1 98.75 53 LEU B C 1
ATOM 1484 O O . LEU B 1 53 ? -3.582 20.828 -8.711 1 98.75 53 LEU B O 1
ATOM 1488 N N . THR B 1 54 ? -1.836 19.469 -9.016 1 98.75 54 THR B N 1
ATOM 1489 C CA . THR B 1 54 ? -1.309 20.297 -10.094 1 98.75 54 THR B CA 1
ATOM 1490 C C . THR B 1 54 ? -1.676 19.703 -11.453 1 98.75 54 THR B C 1
ATOM 1492 O O . THR B 1 54 ? -1.602 20.391 -12.477 1 98.75 54 THR B O 1
ATOM 1495 N N . LYS B 1 55 ? -1.962 18.438 -11.539 1 98.56 55 LYS B N 1
ATOM 1496 C CA . LYS B 1 55 ? -2.381 17.75 -12.766 1 98.56 55 LYS B CA 1
ATOM 1497 C C . LYS B 1 55 ? -3.322 16.594 -12.453 1 98.56 55 LYS B C 1
ATOM 1499 O O . LYS B 1 55 ? -3.117 15.867 -11.484 1 98.56 55 LYS B O 1
ATOM 1504 N N . GLY B 1 56 ? -4.324 16.375 -13.352 1 98.25 56 GLY B N 1
ATOM 1505 C CA . GLY B 1 56 ? -5.184 15.211 -13.297 1 98.25 56 GLY B CA 1
ATOM 1506 C C . GLY B 1 56 ? -6.352 15.367 -12.344 1 98.25 56 GLY B C 1
ATOM 1507 O O . GLY B 1 56 ? -6.668 16.484 -11.922 1 98.25 56 GLY B O 1
ATOM 1508 N N . ASP B 1 57 ? -7.051 14.227 -12.164 1 97.62 57 ASP B N 1
ATOM 1509 C CA . ASP B 1 57 ? -8.203 14.125 -11.273 1 97.62 57 ASP B CA 1
ATOM 1510 C C . ASP B 1 57 ? -8.047 12.961 -10.305 1 97.62 57 ASP B C 1
ATOM 1512 O O . ASP B 1 57 ? -7.281 12.031 -10.562 1 97.62 57 ASP B O 1
ATOM 1516 N N . LEU B 1 58 ? -8.719 13.133 -9.211 1 98.62 58 LEU B N 1
ATOM 1517 C CA . LEU B 1 58 ? -8.758 12.055 -8.227 1 98.62 58 LEU B CA 1
ATOM 1518 C C . LEU B 1 58 ? -10.18 11.531 -8.055 1 98.62 58 LEU B C 1
ATOM 1520 O O . LEU B 1 58 ? -11.133 12.312 -8.039 1 98.62 58 LEU B O 1
ATOM 1524 N N . LYS B 1 59 ? -10.273 10.281 -8.039 1 98.56 59 LYS B N 1
ATOM 1525 C CA . LYS B 1 59 ? -11.531 9.688 -7.598 1 98.56 59 LYS B CA 1
ATOM 1526 C C . LYS B 1 59 ? -11.586 9.555 -6.078 1 98.56 59 LYS B C 1
ATOM 1528 O O . LYS B 1 59 ? -10.547 9.562 -5.418 1 98.56 59 LYS B O 1
ATOM 1533 N N . VAL B 1 60 ? -12.805 9.43 -5.559 1 98.69 60 VAL B N 1
ATOM 1534 C CA . VAL B 1 60 ? -12.969 9.352 -4.113 1 98.69 60 VAL B CA 1
ATOM 1535 C C . VAL B 1 60 ? -13.609 8.016 -3.738 1 98.69 60 VAL B C 1
ATOM 1537 O O . VAL B 1 60 ? -14.57 7.582 -4.375 1 98.69 60 VAL B O 1
ATOM 1540 N N . TYR B 1 61 ? -13.062 7.312 -2.863 1 98.69 61 TYR B N 1
ATOM 1541 C CA . TYR B 1 61 ? -13.656 6.191 -2.146 1 98.69 61 TYR B CA 1
ATOM 1542 C C . TYR B 1 61 ? -13.906 6.543 -0.685 1 98.69 61 TYR B C 1
ATOM 1544 O O . TYR B 1 61 ? -12.977 6.945 0.027 1 98.69 61 TYR B O 1
ATOM 1552 N N . THR B 1 62 ? -15.141 6.367 -0.259 1 98.62 62 THR B N 1
ATOM 1553 C CA . THR B 1 62 ? -15.531 6.77 1.09 1 98.62 62 THR B CA 1
ATOM 1554 C C . THR B 1 62 ? -15.938 5.555 1.919 1 98.62 62 THR B C 1
ATOM 1556 O O . THR B 1 62 ? -16.641 4.672 1.429 1 98.62 62 THR B O 1
ATOM 1559 N N . TYR B 1 63 ? -15.477 5.512 3.145 1 98.12 63 TYR B N 1
ATOM 1560 C CA . TYR B 1 63 ? -15.883 4.469 4.086 1 98.12 63 TYR B CA 1
ATOM 1561 C C . TYR B 1 63 ? -15.992 5.027 5.5 1 98.12 63 TYR B C 1
ATOM 1563 O O . TYR B 1 63 ? -15.648 6.188 5.746 1 98.12 63 TYR B O 1
ATOM 1571 N N . LYS B 1 64 ? -16.594 4.23 6.457 1 96.56 64 LYS B N 1
ATOM 1572 C CA . LYS B 1 64 ? -16.641 4.609 7.867 1 96.56 64 LYS B CA 1
ATOM 1573 C C . LYS B 1 64 ? -15.391 4.133 8.609 1 96.56 64 LYS B C 1
ATOM 1575 O O . LYS B 1 64 ? -15.078 2.941 8.602 1 96.56 64 LYS B O 1
ATOM 1580 N N . GLY B 1 65 ? -14.672 5.051 9.203 1 92.5 65 GLY B N 1
ATOM 1581 C CA . GLY B 1 65 ? -13.5 4.699 9.992 1 92.5 65 GLY B CA 1
ATOM 1582 C C . GLY B 1 65 ? -13.852 4.164 11.375 1 92.5 65 GLY B C 1
ATOM 1583 O O . GLY B 1 65 ? -15.023 4.012 11.703 1 92.5 65 GLY B O 1
ATOM 1584 N N . ASP B 1 66 ? -12.867 3.865 12.148 1 84.19 66 ASP B N 1
ATOM 1585 C CA . ASP B 1 66 ? -13.031 3.311 13.484 1 84.19 66 ASP B CA 1
ATOM 1586 C C . ASP B 1 66 ? -13.766 4.293 14.398 1 84.19 66 ASP B C 1
ATOM 1588 O O . ASP B 1 66 ? -14.414 3.885 15.367 1 84.19 66 ASP B O 1
ATOM 1592 N N . SER B 1 67 ? -13.609 5.547 14.109 1 83.75 67 SER B N 1
ATOM 1593 C CA . SER B 1 67 ? -14.266 6.59 14.891 1 83.75 67 SER B CA 1
ATOM 1594 C C . SER B 1 67 ? -15.773 6.602 14.641 1 83.75 67 SER B C 1
ATOM 1596 O O . SER B 1 67 ? -16.531 7.234 15.383 1 83.75 67 SER B O 1
ATOM 1598 N N . GLY B 1 68 ? -16.156 5.914 13.625 1 89.5 68 GLY B N 1
ATOM 1599 C CA . GLY B 1 68 ? -17.531 6.008 13.188 1 89.5 68 GLY B CA 1
ATOM 1600 C C . GLY B 1 68 ? -17.766 7.121 12.18 1 89.5 68 GLY B C 1
ATOM 1601 O O . GLY B 1 68 ? -18.828 7.191 11.562 1 89.5 68 GLY B O 1
ATOM 1602 N N . ASN B 1 69 ? -16.797 8.016 12.023 1 93.62 69 ASN B N 1
ATOM 1603 C CA . ASN B 1 69 ? -16.891 9.086 11.031 1 93.62 69 ASN B CA 1
ATOM 1604 C C . ASN B 1 69 ? -16.406 8.617 9.664 1 93.62 69 ASN B C 1
ATOM 1606 O O . ASN B 1 69 ? -15.734 7.59 9.547 1 93.62 69 ASN B O 1
ATOM 1610 N N . THR B 1 70 ? -16.703 9.43 8.664 1 97.38 70 THR B N 1
ATOM 1611 C CA . THR B 1 70 ? -16.359 9.062 7.297 1 97.38 70 THR B CA 1
ATOM 1612 C C . THR B 1 70 ? -14.906 9.406 7 1 97.38 70 THR B C 1
ATOM 1614 O O . THR B 1 70 ? -14.367 10.383 7.535 1 97.38 70 THR B O 1
ATOM 1617 N N . VAL B 1 71 ? -14.305 8.586 6.207 1 98.31 71 VAL B N 1
ATOM 1618 C CA . VAL B 1 71 ? -12.984 8.797 5.629 1 98.31 71 VAL B CA 1
ATOM 1619 C C . VAL B 1 71 ? -13.086 8.805 4.102 1 98.31 71 VAL B C 1
ATOM 1621 O O . VAL B 1 71 ? -13.625 7.867 3.508 1 98.31 71 VAL B O 1
ATOM 1624 N N . ASP B 1 72 ? -12.656 9.875 3.486 1 98.75 72 ASP B N 1
ATOM 1625 C CA . ASP B 1 72 ? -12.578 9.969 2.031 1 98.75 72 ASP B CA 1
ATOM 1626 C C . ASP B 1 72 ? -11.156 9.688 1.539 1 98.75 72 ASP B C 1
ATOM 1628 O O . ASP B 1 72 ? -10.227 10.43 1.858 1 98.75 72 ASP B O 1
ATOM 1632 N N . CYS B 1 73 ? -11.008 8.617 0.796 1 98.81 73 CYS B N 1
ATOM 1633 C CA . CYS B 1 73 ? -9.734 8.32 0.166 1 98.81 73 CYS B CA 1
ATOM 1634 C C . CYS B 1 73 ? -9.688 8.844 -1.264 1 98.81 73 CYS B C 1
ATOM 1636 O O . CYS B 1 73 ? -10.5 8.445 -2.1 1 98.81 73 CYS B O 1
ATOM 1638 N N . PHE B 1 74 ? -8.766 9.734 -1.513 1 98.88 74 PHE B N 1
ATOM 1639 C CA . PHE B 1 74 ? -8.586 10.289 -2.848 1 98.88 74 PHE B CA 1
ATOM 1640 C C . PHE B 1 74 ? -7.477 9.555 -3.596 1 98.88 74 PHE B C 1
ATOM 1642 O O . PHE B 1 74 ? -6.355 9.438 -3.098 1 98.88 74 PHE B O 1
ATOM 1649 N N . MET B 1 75 ? -7.801 9.047 -4.785 1 98.75 75 MET B N 1
ATOM 1650 C CA . MET B 1 75 ? -6.84 8.188 -5.473 1 98.75 75 MET B CA 1
ATOM 1651 C C . MET B 1 75 ? -6.871 8.422 -6.977 1 98.75 75 MET B C 1
ATOM 1653 O O . MET B 1 75 ? -7.898 8.836 -7.52 1 98.75 75 MET B O 1
ATOM 1657 N N . CYS B 1 76 ? -5.75 8.242 -7.652 1 98.75 76 CYS B N 1
ATOM 1658 C CA . CYS B 1 76 ? -5.73 8.203 -9.109 1 98.75 76 CYS B CA 1
ATOM 1659 C C . CYS B 1 76 ? -6.68 7.137 -9.641 1 98.75 76 CYS B C 1
ATOM 1661 O O . CYS B 1 76 ? -6.594 5.977 -9.242 1 98.75 76 CYS B O 1
ATOM 1663 N N . PRO B 1 77 ? -7.582 7.52 -10.555 1 98 77 PRO B N 1
ATOM 1664 C CA . PRO B 1 77 ? -8.547 6.527 -11.031 1 98 77 PRO B CA 1
ATOM 1665 C C . PRO B 1 77 ? -7.906 5.449 -11.898 1 98 77 PRO B C 1
ATOM 1667 O O . PRO B 1 77 ? -8.508 4.395 -12.125 1 98 77 PRO B O 1
ATOM 1670 N N . ASN B 1 78 ? -6.719 5.699 -12.336 1 98.31 78 ASN B N 1
ATOM 1671 C CA . ASN B 1 78 ? -6.078 4.746 -13.234 1 98.31 78 ASN B CA 1
ATOM 1672 C C . ASN B 1 78 ? -5.172 3.781 -12.469 1 98.31 78 ASN B C 1
ATOM 1674 O O . ASN B 1 78 ? -5.371 2.566 -12.523 1 98.31 78 ASN B O 1
ATOM 1678 N N . CYS B 1 79 ? -4.238 4.246 -11.703 1 98.62 79 CYS B N 1
ATOM 1679 C CA . CYS B 1 79 ? -3.234 3.357 -11.125 1 98.62 79 CYS B CA 1
ATOM 1680 C C . CYS B 1 79 ? -3.514 3.105 -9.648 1 98.62 79 CYS B C 1
ATOM 1682 O O . CYS B 1 79 ? -2.848 2.281 -9.023 1 98.62 79 CYS B O 1
ATOM 1684 N N . GLY B 1 80 ? -4.414 3.795 -9.078 1 98.31 80 GLY B N 1
ATOM 1685 C CA . GLY B 1 80 ? -4.844 3.514 -7.723 1 98.31 80 GLY B CA 1
ATOM 1686 C C . GLY B 1 80 ? -4.008 4.219 -6.672 1 98.31 80 GLY B C 1
ATOM 1687 O O . GLY B 1 80 ? -4.348 4.207 -5.488 1 98.31 80 GLY B O 1
ATOM 1688 N N . SER B 1 81 ? -2.836 4.863 -7.055 1 98.75 81 SER B N 1
ATOM 1689 C CA . SER B 1 81 ? -2.053 5.629 -6.094 1 98.75 81 SER B CA 1
ATOM 1690 C C . SER B 1 81 ? -2.916 6.664 -5.379 1 98.75 81 SER B C 1
ATOM 1692 O O . SER B 1 81 ? -3.742 7.332 -6.008 1 98.75 81 SER B O 1
ATOM 1694 N N . SER B 1 82 ? -2.715 6.77 -4.105 1 98.81 82 SER B N 1
ATOM 1695 C CA . SER B 1 82 ? -3.51 7.676 -3.283 1 98.81 82 SER B CA 1
ATOM 1696 C C . SER B 1 82 ? -2.633 8.727 -2.609 1 98.81 82 SER B C 1
ATOM 1698 O O . SER B 1 82 ? -1.911 8.422 -1.656 1 98.81 82 SER B O 1
ATOM 1700 N N . PRO B 1 83 ? -2.723 9.961 -3.066 1 98.81 83 PRO B N 1
ATOM 1701 C CA . PRO B 1 83 ? -1.875 11 -2.477 1 98.81 83 PRO B CA 1
ATOM 1702 C C . PRO B 1 83 ? -2.287 11.359 -1.05 1 98.81 83 PRO B C 1
ATOM 1704 O O . PRO B 1 83 ? -1.464 11.836 -0.267 1 98.81 83 PRO B O 1
ATOM 1707 N N . TYR B 1 84 ? -3.59 11.227 -0.744 1 98.81 84 TYR B N 1
ATOM 1708 C CA . TYR B 1 84 ? -4.031 11.625 0.588 1 98.81 84 TYR B CA 1
ATOM 1709 C C . TYR B 1 84 ? -5.434 11.094 0.876 1 98.81 84 TYR B C 1
ATOM 1711 O O . TYR B 1 84 ? -6.105 10.578 -0.017 1 98.81 84 TYR B O 1
ATOM 1719 N N . HIS B 1 85 ? -5.801 11.141 2.102 1 98.69 85 HIS B N 1
ATOM 1720 C CA . HIS B 1 85 ? -7.188 10.938 2.506 1 98.69 85 HIS B CA 1
ATOM 1721 C C . HIS B 1 85 ? -7.617 11.977 3.535 1 98.69 85 HIS B C 1
ATOM 1723 O O . HIS B 1 85 ? -6.777 12.688 4.094 1 98.69 85 HIS B O 1
ATOM 1729 N N . HIS B 1 86 ? -8.93 12.172 3.613 1 98.56 86 HIS B N 1
ATOM 1730 C CA . HIS B 1 86 ? -9.547 13.109 4.555 1 98.56 86 HIS B CA 1
ATOM 1731 C C . HIS B 1 86 ? -10.383 12.367 5.594 1 98.56 86 HIS B C 1
ATOM 1733 O O . HIS B 1 86 ? -11.375 11.719 5.254 1 98.56 86 HIS B O 1
ATOM 1739 N N . GLN B 1 87 ? -9.922 12.453 6.809 1 97.5 87 GLN B N 1
ATOM 1740 C CA . GLN B 1 87 ? -10.703 11.953 7.938 1 97.5 87 GLN B CA 1
ATOM 1741 C C . GLN B 1 87 ? -11.594 13.047 8.516 1 97.5 87 GLN B C 1
ATOM 1743 O O . GLN B 1 87 ? -11.102 13.977 9.156 1 97.5 87 GLN B O 1
ATOM 1748 N N . HIS B 1 88 ? -12.82 12.883 8.422 1 96.88 88 HIS B N 1
ATOM 1749 C CA . HIS B 1 88 ? -13.742 13.945 8.789 1 96.88 88 HIS B CA 1
ATOM 1750 C C . HIS B 1 88 ? -13.711 14.203 10.289 1 96.88 88 HIS B C 1
ATOM 1752 O O . HIS B 1 88 ? -14.047 15.305 10.742 1 96.88 88 HIS B O 1
ATOM 1758 N N . VAL B 1 89 ? -13.312 13.188 11.094 1 94.5 89 VAL B N 1
ATOM 1759 C CA . VAL B 1 89 ? -13.211 13.344 12.539 1 94.5 89 VAL B CA 1
ATOM 1760 C C . VAL B 1 89 ? -12.203 14.445 12.867 1 94.5 89 VAL B C 1
ATOM 1762 O O . VAL B 1 89 ? -12.258 15.055 13.938 1 94.5 89 VAL B O 1
ATOM 1765 N N . MET B 1 90 ? -11.367 14.812 11.961 1 94.69 90 MET B N 1
ATOM 1766 C CA . MET B 1 90 ? -10.312 15.797 12.203 1 94.69 90 MET B CA 1
ATOM 1767 C C . MET B 1 90 ? -10.75 17.188 11.766 1 94.69 90 MET B C 1
ATOM 1769 O O . MET B 1 90 ? -9.984 18.141 11.859 1 94.69 90 MET B O 1
ATOM 1773 N N . GLY B 1 91 ? -11.922 17.281 11.312 1 95.31 91 GLY B N 1
ATOM 1774 C CA . GLY B 1 91 ? -12.398 18.547 10.781 1 95.31 91 GLY B CA 1
ATOM 1775 C C . GLY B 1 91 ? -12.133 18.703 9.297 1 95.31 91 GLY B C 1
ATOM 1776 O O . GLY B 1 91 ? -11.625 17.797 8.648 1 95.31 91 GLY B O 1
ATOM 1777 N N . ASP B 1 92 ? -12.477 19.906 8.711 1 96.44 92 ASP B N 1
ATOM 1778 C CA . ASP B 1 92 ? -12.477 20.078 7.266 1 96.44 92 ASP B CA 1
ATOM 1779 C C . ASP B 1 92 ? -11.141 20.656 6.781 1 96.44 92 ASP B C 1
ATOM 1781 O O . ASP B 1 92 ? -10.859 20.641 5.582 1 96.44 92 ASP B O 1
ATOM 1785 N N . ASP B 1 93 ? -10.305 21.062 7.695 1 97.69 93 ASP B N 1
ATOM 1786 C CA . ASP B 1 93 ? -9.148 21.844 7.293 1 97.69 93 ASP B CA 1
ATOM 1787 C C . ASP B 1 93 ? -7.863 21.031 7.375 1 97.69 93 ASP B C 1
ATOM 1789 O O . ASP B 1 93 ? -6.77 21.547 7.164 1 97.69 93 ASP B O 1
ATOM 1793 N N . LYS B 1 94 ? -8 19.734 7.703 1 98.38 94 LYS B N 1
ATOM 1794 C CA . LYS B 1 94 ? -6.832 18.875 7.789 1 98.38 94 LYS B CA 1
ATOM 1795 C C . LYS B 1 94 ? -6.992 17.641 6.902 1 98.38 94 LYS B C 1
ATOM 1797 O O . LYS B 1 94 ? -8.102 17.109 6.758 1 98.38 94 LYS B O 1
ATOM 1802 N N . ILE B 1 95 ? -5.906 17.188 6.367 1 98.56 95 ILE B N 1
ATOM 1803 C CA . ILE B 1 95 ? -5.867 15.953 5.605 1 98.56 95 ILE B CA 1
ATOM 1804 C C . ILE B 1 95 ? -4.652 15.125 6.023 1 98.56 95 ILE B C 1
ATOM 1806 O O . ILE B 1 95 ? -3.77 15.625 6.727 1 98.56 95 ILE B O 1
ATOM 1810 N N . VAL B 1 96 ? -4.668 13.898 5.66 1 98.69 96 VAL B N 1
ATOM 1811 C CA . VAL B 1 96 ? -3.537 12.992 5.852 1 98.69 96 VAL B CA 1
ATOM 1812 C C . VAL B 1 96 ? -2.857 12.727 4.512 1 98.69 96 VAL B C 1
ATOM 1814 O O . VAL B 1 96 ? -3.414 12.047 3.648 1 98.69 96 VAL B O 1
ATOM 1817 N N . ILE B 1 97 ? -1.705 13.242 4.324 1 98.88 97 ILE B N 1
ATOM 1818 C CA . ILE B 1 97 ? -0.967 13.062 3.078 1 98.88 97 ILE B CA 1
ATOM 1819 C C . ILE B 1 97 ? -0.109 11.805 3.16 1 98.88 97 ILE B C 1
ATOM 1821 O O . ILE B 1 97 ? 0.449 11.492 4.215 1 98.88 97 ILE B O 1
ATOM 1825 N N . ARG B 1 98 ? 0.001 11.086 2.039 1 98.81 98 ARG B N 1
ATOM 1826 C CA . ARG B 1 98 ? 0.941 9.977 1.907 1 98.81 98 ARG B CA 1
ATOM 1827 C C . ARG B 1 98 ? 2.35 10.484 1.619 1 98.81 98 ARG B C 1
ATOM 1829 O O . ARG B 1 98 ? 2.697 10.75 0.466 1 98.81 98 ARG B O 1
ATOM 1836 N N . THR B 1 99 ? 3.152 10.508 2.586 1 98.75 99 THR B N 1
ATOM 1837 C CA . THR B 1 99 ? 4.473 11.109 2.453 1 98.75 99 THR B CA 1
ATOM 1838 C C . THR B 1 99 ? 5.383 10.234 1.595 1 98.75 99 THR B C 1
ATOM 1840 O O . THR B 1 99 ? 6.32 10.734 0.967 1 98.75 99 THR B O 1
ATOM 1843 N N . GLY B 1 100 ? 5.09 9 1.536 1 98.25 100 GLY B N 1
ATOM 1844 C CA . GLY B 1 100 ? 5.895 8.086 0.741 1 98.25 100 GLY B CA 1
ATOM 1845 C C . GLY B 1 100 ? 5.836 8.375 -0.747 1 98.25 100 GLY B C 1
ATOM 1846 O O . GLY B 1 100 ? 6.664 7.883 -1.516 1 98.25 100 GLY B O 1
ATOM 1847 N N . LEU B 1 101 ? 4.859 9.141 -1.205 1 98.62 101 LEU B N 1
ATOM 1848 C CA . LEU B 1 101 ? 4.684 9.43 -2.623 1 98.62 101 LEU B CA 1
ATOM 1849 C C . LEU B 1 101 ? 5.352 10.758 -2.99 1 98.62 101 LEU B C 1
ATOM 1851 O O . LEU B 1 101 ? 5.289 11.188 -4.145 1 98.62 101 LEU B O 1
ATOM 1855 N N . LEU B 1 102 ? 6 11.422 -2.016 1 98.69 102 LEU B N 1
ATOM 1856 C CA . LEU B 1 102 ? 6.688 12.688 -2.27 1 98.69 102 LEU B CA 1
ATOM 1857 C C . LEU B 1 102 ? 8.117 12.438 -2.738 1 98.69 102 LEU B C 1
ATOM 1859 O O . LEU B 1 102 ? 8.828 11.594 -2.178 1 98.69 102 LEU B O 1
ATOM 1863 N N . GLU B 1 103 ? 8.508 13.172 -3.77 1 98.06 103 GLU B N 1
ATOM 1864 C CA . GLU B 1 103 ? 9.867 13.047 -4.285 1 98.06 103 GLU B CA 1
ATOM 1865 C C . GLU B 1 103 ? 10.898 13.359 -3.205 1 98.06 103 GLU B C 1
ATOM 1867 O O . GLU B 1 103 ? 10.812 14.391 -2.531 1 98.06 103 GLU B O 1
ATOM 1872 N N . GLY B 1 104 ? 11.812 12.438 -3.006 1 96.81 104 GLY B N 1
ATOM 1873 C CA . GLY B 1 104 ? 12.898 12.664 -2.066 1 96.81 104 GLY B CA 1
ATOM 1874 C C . GLY B 1 104 ? 12.578 12.203 -0.659 1 96.81 104 GLY B C 1
ATOM 1875 O O . GLY B 1 104 ? 13.438 12.227 0.222 1 96.81 104 GLY B O 1
ATOM 1876 N N . SER B 1 105 ? 11.367 11.688 -0.456 1 97.62 105 SER B N 1
ATOM 1877 C CA . SER B 1 105 ? 10.961 11.32 0.895 1 97.62 105 SER B CA 1
ATOM 1878 C C . SER B 1 105 ? 11.68 10.055 1.357 1 97.62 105 SER B C 1
ATOM 1880 O O . SER B 1 105 ? 11.672 9.727 2.547 1 97.62 105 SER B O 1
ATOM 1882 N N . GLU B 1 106 ? 12.273 9.266 0.44 1 94.19 106 GLU B N 1
ATOM 1883 C CA . GLU B 1 106 ? 13.031 8.07 0.793 1 94.19 106 GLU B CA 1
ATOM 1884 C C . GLU B 1 106 ? 14.266 8.422 1.623 1 94.19 106 GLU B C 1
ATOM 1886 O O . GLU B 1 106 ? 14.852 7.559 2.275 1 94.19 106 GLU B O 1
ATOM 1891 N N . LYS B 1 107 ? 14.594 9.648 1.636 1 95.12 107 LYS B N 1
ATOM 1892 C CA . LYS B 1 107 ? 15.781 10.094 2.359 1 95.12 107 LYS B CA 1
ATOM 1893 C C . LYS B 1 107 ? 15.422 10.539 3.775 1 95.12 107 LYS B C 1
ATOM 1895 O O . LYS B 1 107 ? 16.312 10.867 4.566 1 95.12 107 LYS B O 1
ATOM 1900 N N . TRP B 1 108 ? 14.141 10.453 3.887 1 96.06 108 TRP B N 1
ATOM 1901 C CA . TRP B 1 108 ? 13.742 10.852 5.23 1 96.06 108 TRP B CA 1
ATOM 1902 C C . TRP B 1 108 ? 14.172 9.812 6.258 1 96.06 108 TRP B C 1
ATOM 1904 O O . TRP B 1 108 ? 14.25 8.617 5.949 1 96.06 108 TRP B O 1
ATOM 1914 N N . GLY B 1 109 ? 14.688 10.062 7.406 1 93.94 109 GLY B N 1
ATOM 1915 C CA . GLY B 1 109 ? 15.18 9.203 8.469 1 93.94 109 GLY B CA 1
ATOM 1916 C C . GLY B 1 109 ? 14.078 8.438 9.18 1 93.94 109 GLY B C 1
ATOM 1917 O O . GLY B 1 109 ? 13.016 8.195 8.609 1 93.94 109 GLY B O 1
ATOM 1918 N N . LYS B 1 110 ? 14.328 8.008 10.305 1 96.88 110 LYS B N 1
ATOM 1919 C CA . LYS B 1 110 ? 13.445 7.195 11.133 1 96.88 110 LYS B CA 1
ATOM 1920 C C . LYS B 1 110 ? 12.078 7.848 11.281 1 96.88 110 LYS B C 1
ATOM 1922 O O . LYS B 1 110 ? 11.977 9.055 11.523 1 96.88 110 LYS B O 1
ATOM 1927 N N . PRO B 1 111 ? 10.984 7.008 11.102 1 98.62 111 PRO B N 1
ATOM 1928 C CA . PRO B 1 111 ? 9.656 7.57 11.336 1 98.62 111 PRO B CA 1
ATOM 1929 C C . PRO B 1 111 ? 9.5 8.148 12.742 1 98.62 111 PRO B C 1
ATOM 1931 O O . PRO B 1 111 ? 10.109 7.645 13.688 1 98.62 111 PRO B O 1
ATOM 1934 N N . ALA B 1 112 ? 8.672 9.234 12.844 1 98.38 112 ALA B N 1
ATOM 1935 C CA . ALA B 1 112 ? 8.422 9.883 14.125 1 98.38 112 ALA B CA 1
ATOM 1936 C C . ALA B 1 112 ? 7.582 8.984 15.039 1 98.38 112 ALA B C 1
ATOM 1938 O O . ALA B 1 112 ? 7.793 8.945 16.25 1 98.38 112 ALA B O 1
ATOM 1939 N N . ALA B 1 113 ? 6.656 8.273 14.43 1 98.5 113 ALA B N 1
ATOM 1940 C CA . ALA B 1 113 ? 5.758 7.445 15.227 1 98.5 113 ALA B CA 1
ATOM 1941 C C . ALA B 1 113 ? 5.113 6.355 14.383 1 98.5 113 ALA B C 1
ATOM 1943 O O . ALA B 1 113 ? 5.152 6.414 13.148 1 98.5 113 ALA B O 1
ATOM 1944 N N . GLU B 1 114 ? 4.602 5.359 15.062 1 98.56 114 GLU B N 1
ATOM 1945 C CA . GLU B 1 114 ? 3.725 4.328 14.508 1 98.56 114 GLU B CA 1
ATOM 1946 C C . GLU B 1 114 ? 2.381 4.305 15.227 1 98.56 114 GLU B C 1
ATOM 1948 O O . GLU B 1 114 ? 2.328 4.34 16.453 1 98.56 114 GLU B O 1
ATOM 1953 N N . ILE B 1 115 ? 1.343 4.297 14.438 1 98.31 115 ILE B N 1
ATOM 1954 C CA . ILE B 1 115 ? 0.003 4.227 15.016 1 98.31 115 ILE B CA 1
ATOM 1955 C C . ILE B 1 115 ? -0.667 2.916 14.602 1 98.31 115 ILE B C 1
ATOM 1957 O O . ILE B 1 115 ? -0.257 2.283 13.625 1 98.31 115 ILE B O 1
ATOM 1961 N N . TYR B 1 116 ? -1.749 2.498 15.414 1 98.12 116 TYR B N 1
ATOM 1962 C CA . TYR B 1 116 ? -2.369 1.186 15.273 1 98.12 116 TYR B CA 1
ATOM 1963 C C . TYR B 1 116 ? -1.33 0.077 15.398 1 98.12 116 TYR B C 1
ATOM 1965 O O . TYR B 1 116 ? -1.37 -0.902 14.648 1 98.12 116 TYR B O 1
ATOM 1973 N N . ASP B 1 117 ? -0.511 0.295 16.312 1 97.81 117 ASP B N 1
ATOM 1974 C CA . ASP B 1 117 ? 0.594 -0.633 16.531 1 97.81 117 ASP B CA 1
ATOM 1975 C C . ASP B 1 117 ? 0.08 -2.008 16.953 1 97.81 117 ASP B C 1
ATOM 1977 O O . ASP B 1 117 ? 0.781 -3.01 16.812 1 97.81 117 ASP B O 1
ATOM 1981 N N . LYS B 1 118 ? -1.062 -2.051 17.516 1 96.94 118 LYS B N 1
ATOM 1982 C CA . LYS B 1 118 ? -1.667 -3.316 17.906 1 96.94 118 LYS B CA 1
ATOM 1983 C C . LYS B 1 118 ? -1.83 -4.254 16.719 1 96.94 118 LYS B C 1
ATOM 1985 O O . LYS B 1 118 ? -2.008 -5.461 16.891 1 96.94 118 LYS B O 1
ATOM 1990 N N . GLU B 1 119 ? -1.768 -3.686 15.523 1 97.25 119 GLU B N 1
ATOM 1991 C CA . GLU B 1 119 ? -1.949 -4.477 14.312 1 97.25 119 GLU B CA 1
ATOM 1992 C C . GLU B 1 119 ? -0.62 -4.707 13.602 1 97.25 119 GLU B C 1
ATOM 1994 O O . GLU B 1 119 ? -0.584 -5.289 12.516 1 97.25 119 GLU B O 1
ATOM 1999 N N . ARG B 1 120 ? 0.476 -4.184 14.117 1 97.75 120 ARG B N 1
ATOM 2000 C CA . ARG B 1 120 ? 1.796 -4.473 13.57 1 97.75 120 ARG B CA 1
ATOM 2001 C C . ARG B 1 120 ? 2.15 -5.945 13.742 1 97.75 120 ARG B C 1
ATOM 2003 O O . ARG B 1 120 ? 2.062 -6.484 14.844 1 97.75 120 ARG B O 1
ATOM 2010 N N . PRO B 1 121 ? 2.496 -6.594 12.648 1 97.38 121 PRO B N 1
ATOM 2011 C CA . PRO B 1 121 ? 2.832 -8.008 12.828 1 97.38 121 PRO B CA 1
ATOM 2012 C C . PRO B 1 121 ? 4.055 -8.219 13.711 1 97.38 121 PRO B C 1
ATOM 2014 O O . PRO B 1 121 ? 4.934 -7.355 13.773 1 97.38 121 PRO B O 1
ATOM 2017 N N . SER B 1 122 ? 4.164 -9.375 14.328 1 95.69 122 SER B N 1
ATOM 2018 C CA . SER B 1 122 ? 5.203 -9.648 15.312 1 95.69 122 SER B CA 1
ATOM 2019 C C . SER B 1 122 ? 6.586 -9.672 14.672 1 95.69 122 SER B C 1
ATOM 2021 O O . SER B 1 122 ? 7.59 -9.398 15.328 1 95.69 122 SER B O 1
ATOM 2023 N N . TRP B 1 123 ? 6.652 -9.961 13.43 1 97.62 123 TRP B N 1
ATOM 2024 C CA . TRP B 1 123 ? 7.941 -10.094 12.758 1 97.62 123 TRP B CA 1
ATOM 2025 C C . TRP B 1 123 ? 8.477 -8.727 12.336 1 97.62 123 TRP B C 1
ATOM 2027 O O . TRP B 1 123 ? 9.648 -8.602 11.961 1 97.62 123 TRP B O 1
ATOM 2037 N N . LEU B 1 124 ? 7.68 -7.75 12.297 1 98 124 LEU B N 1
ATOM 2038 C CA . LEU B 1 124 ? 8.086 -6.391 11.953 1 98 124 LEU B CA 1
ATOM 2039 C C . LEU B 1 124 ? 8.43 -5.59 13.195 1 98 124 LEU B C 1
ATOM 2041 O O . LEU B 1 124 ? 7.551 -5.262 14 1 98 124 LEU B O 1
ATOM 2045 N N . PRO B 1 125 ? 9.711 -5.273 13.375 1 97.62 125 PRO B N 1
ATOM 2046 C CA . PRO B 1 125 ? 10.062 -4.504 14.57 1 97.62 125 PRO B CA 1
ATOM 2047 C C . PRO B 1 125 ? 9.57 -3.061 14.508 1 97.62 125 PRO B C 1
ATOM 2049 O O . PRO B 1 125 ? 9.297 -2.543 13.422 1 97.62 125 PRO B O 1
ATOM 2052 N N . GLN B 1 126 ? 9.43 -2.463 15.688 1 98 126 GLN B N 1
ATOM 2053 C CA . GLN B 1 126 ? 9.148 -1.032 15.734 1 98 126 GLN B CA 1
ATOM 2054 C C . GLN B 1 126 ? 10.266 -0.229 15.07 1 98 126 GLN B C 1
ATOM 2056 O O . GLN B 1 126 ? 11.445 -0.447 15.359 1 98 126 GLN B O 1
ATOM 2061 N N . THR B 1 127 ? 9.914 0.708 14.25 1 97.25 127 THR B N 1
ATOM 2062 C CA . THR B 1 127 ? 10.891 1.562 13.586 1 97.25 127 THR B CA 1
ATOM 2063 C C . THR B 1 127 ? 10.672 3.025 13.961 1 97.25 127 THR B C 1
ATOM 2065 O O . THR B 1 127 ? 11.602 3.832 13.898 1 97.25 127 THR B O 1
ATOM 2068 N N . GLY B 1 128 ? 9.414 3.328 14.344 1 97.88 128 GLY B N 1
ATOM 2069 C CA . GLY B 1 128 ? 9.102 4.688 14.766 1 97.88 128 GLY B CA 1
ATOM 2070 C C . GLY B 1 128 ? 9.688 5.035 16.125 1 97.88 128 GLY B C 1
ATOM 2071 O O . GLY B 1 128 ? 9.836 4.164 16.984 1 97.88 128 GLY B O 1
ATOM 2072 N N . GLU B 1 129 ? 9.945 6.301 16.328 1 97.81 129 GLU B N 1
ATOM 2073 C CA . GLU B 1 129 ? 10.445 6.781 17.609 1 97.81 129 GLU B CA 1
ATOM 2074 C C . GLU B 1 129 ? 9.43 6.543 18.734 1 97.81 129 GLU B C 1
ATOM 2076 O O . GLU B 1 129 ? 9.805 6.285 19.875 1 97.81 129 GLU B O 1
ATOM 2081 N N . ASN B 1 130 ? 8.188 6.656 18.391 1 97.75 130 ASN B N 1
ATOM 2082 C CA . ASN B 1 130 ? 7.059 6.395 19.281 1 97.75 130 ASN B CA 1
ATOM 2083 C C . ASN B 1 130 ? 6.094 5.375 18.672 1 97.75 130 ASN B C 1
ATOM 2085 O O . ASN B 1 130 ? 6.117 5.137 17.469 1 97.75 130 ASN B O 1
ATOM 2089 N N . SER B 1 131 ? 5.379 4.738 19.516 1 97.94 131 SER B N 1
ATOM 2090 C CA . SER B 1 131 ? 4.402 3.754 19.062 1 97.94 131 SER B CA 1
ATOM 2091 C C . SER B 1 131 ? 3.135 3.807 19.922 1 97.94 131 SER B C 1
ATOM 2093 O O . SER B 1 131 ? 3.207 3.881 21.141 1 97.94 131 SER B O 1
ATOM 2095 N N . PHE B 1 132 ? 1.997 3.818 19.234 1 98.06 132 PHE B N 1
ATOM 2096 C CA . PHE B 1 132 ? 0.704 3.887 19.906 1 98.06 132 PHE B CA 1
ATOM 2097 C C . PHE B 1 132 ? -0.194 2.736 19.469 1 98.06 132 PHE B C 1
ATOM 2099 O O . PHE B 1 132 ? -0.333 2.471 18.266 1 98.06 132 PHE B O 1
ATOM 2106 N N . PRO B 1 133 ? -0.829 1.997 20.391 1 97 133 PRO B N 1
ATOM 2107 C CA . PRO B 1 133 ? -1.687 0.875 20 1 97 133 PRO B CA 1
ATOM 2108 C C . PRO B 1 133 ? -2.805 1.289 19.047 1 97 133 PRO B C 1
ATOM 2110 O 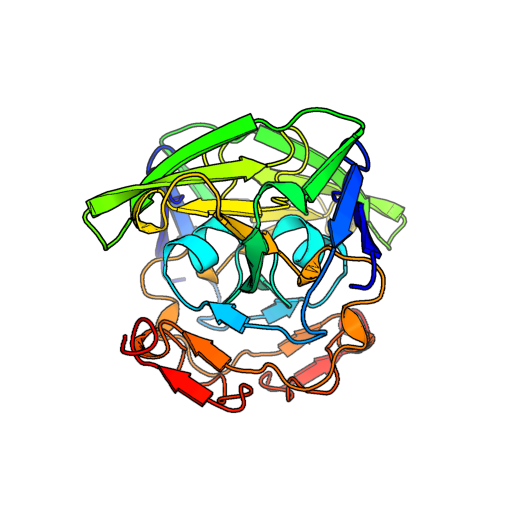O . PRO B 1 133 ? -3.262 0.48 18.234 1 97 133 PRO B O 1
ATOM 2113 N N . GLU B 1 134 ? -3.322 2.443 19.156 1 94.62 134 GLU B N 1
ATOM 2114 C CA . GLU B 1 134 ? -4.273 3.043 18.234 1 94.62 134 GLU B CA 1
ATOM 2115 C C . GLU B 1 134 ? -3.799 4.414 17.766 1 94.62 134 GLU B C 1
ATOM 2117 O O . GLU B 1 134 ? -2.795 4.523 17.047 1 94.62 134 GLU B O 1
ATOM 2122 N N . VAL B 1 135 ? -4.391 5.535 18.172 1 91.5 135 VAL B N 1
ATOM 2123 C CA . VAL B 1 135 ? -3.924 6.883 17.859 1 91.5 135 VAL B CA 1
ATOM 2124 C C . VAL B 1 135 ? -3.32 7.527 19.109 1 91.5 135 VAL B C 1
ATOM 2126 O O . VAL B 1 135 ? -3.584 7.094 20.219 1 91.5 135 VAL B O 1
ATOM 2129 N N . PRO B 1 136 ? -2.428 8.484 18.875 1 90 136 PRO B N 1
ATOM 2130 C CA . PRO B 1 136 ? -1.858 9.156 20.047 1 90 136 PRO B CA 1
ATOM 2131 C C . PRO B 1 136 ? -2.926 9.734 20.984 1 90 136 PRO B C 1
ATOM 2133 O O . PRO B 1 136 ? -3.969 10.195 20.516 1 90 136 PRO B O 1
ATOM 2136 N N . PRO B 1 137 ? -2.598 9.555 22.266 1 83.44 137 PRO B N 1
ATOM 2137 C CA . PRO B 1 137 ? -3.531 10.156 23.219 1 83.44 137 PRO B CA 1
ATOM 2138 C C . PRO B 1 137 ? -3.578 11.68 23.125 1 83.44 137 PRO B C 1
ATOM 2140 O O . PRO B 1 137 ? -2.578 12.305 22.766 1 83.44 137 PRO B O 1
ATOM 2143 N N . SER B 1 138 ? -4.867 12.266 23.031 1 67.38 138 SER B N 1
ATOM 2144 C CA . SER B 1 138 ? -5.047 13.719 23.031 1 67.38 138 SER B CA 1
ATOM 2145 C C . SER B 1 138 ? -4.375 14.359 24.234 1 67.38 138 SER B C 1
ATOM 2147 O O . SER B 1 138 ? -4.281 13.75 25.312 1 67.38 138 SER B O 1
#

Radius of gyration: 17.58 Å; Cα contacts (8 Å, |Δi|>4): 714; chains: 2; bounding box: 37×52×43 Å

Sequence (276 aa):
MPEYKGHCHCGQTTWTAEIPEEKHILCHCGACKLQGGGEFTLNQIIPKSNFHLTKGDLKVYTYKGDSGNTVDCFMCPNCGSSPYHHQHVMGDDKIVIRTGLLEGSEKWGKPAAEIYDKERPSWLPQTGENSFPEVPPSMPEYKGHCHCGQTTWTAEIPEEKHILCHCGACKLQGGGEFTLNQIIPKSNFHLTKGDLKVYTYKGDSGNTVDCFMCPNCGSSPYHHQHVMGDDKIVIRTGLLEGSEKWGKPAAEIYDKERPSWLPQTGENSFPEVPPS

Organism: NCBI:txid86049

Nearest PDB structures (foldseek):
  8ajq-assembly2_C  TM=8.653E-01  e=2.325E-10  Pseudomonas aeruginosa PAO1
  1xa8-assembly1_A  TM=7.734E-01  e=2.795E-05  Paracoccus denitrificans
  5y42-assembly2_E  TM=7.278E-01  e=3.776E+00  Trichosanthes anguina
  4hr6-assembly1_B  TM=7.402E-01  e=4.771E+00  Trichosanthes anguina
  6oi4-assembly2_B  TM=4.063E-01  e=5.686E+00  Homo sapiens

pLDDT: mean 97.09, std 3.74, range [67.38, 98.94]

Solvent-accessible surface area (backbone atoms only — not comparable to full-atom values): 14098 Å² total; per-residue (Å²): 112,58,72,38,48,31,52,38,71,80,59,62,29,30,32,38,34,46,44,90,59,86,50,32,33,34,34,21,43,67,66,44,20,35,36,20,29,20,68,29,26,26,24,44,80,39,54,42,86,38,52,42,83,73,38,68,65,65,40,77,33,74,46,72,43,95,86,66,37,50,30,40,38,34,19,33,77,66,57,35,11,45,62,32,34,36,44,52,83,68,39,90,58,36,26,37,35,28,44,61,43,28,66,72,43,74,72,41,64,55,29,55,25,28,27,20,42,73,59,48,45,88,59,57,73,90,54,33,76,37,76,24,61,46,68,76,82,129,111,60,72,35,49,32,52,38,71,79,60,60,28,31,31,40,34,47,45,90,60,87,47,32,32,34,34,21,41,67,65,43,19,36,38,20,30,19,69,29,28,26,24,44,79,39,52,42,87,38,52,42,81,73,39,69,66,65,41,76,33,72,48,70,44,94,86,67,38,50,30,40,37,33,19,34,77,67,58,35,13,45,61,34,33,34,44,52,84,68,38,90,57,36,27,37,35,29,45,62,42,28,65,73,42,76,72,41,64,56,28,55,26,28,27,19,42,74,58,47,47,88,60,58,73,89,54,33,76,37,76,23,61,44,69,75,83,131